Protein AF-A0A3E0CAF6-F1 (afdb_monomer_lite)

Foldseek 3Di:
DDDDDDDDDDDPPPPPDPDPPPDPPPPDVLVVLLVLLVVLVVCCVVVVDLPSLVVLLPDDQPDDALPDLSRLSSLQSNLVSLLVQLPPVDLVSNQVSLVSNLVSLVVSLSSADVVHPLVSNLSSLLSNLSSLVSCLVRPDPPDDNVVSVVVNVVSLVVLCPGPLSVLSSLLSQLLVLQVCLLVVVDDPVCSLVSLVSSLVSLDDDPSDDPVRNVSSVVVNVVSVVSCVVVVRD

Sequence (233 aa):
MITKALARGAALVAIAGCTTGTVPFVTDPSVTQLQRMKQASDNARTTGSRAPLRAMAAEQINCERRSDTLCEELYGYRASACAQLTNTGDAAQDAASRQCAVSDYERAIALLPDPPADRDRTKLLAGLADALKTMRSQPAPGTDAAALTQRFDDTVAKLQAQPDGKTYARYFRADEQAVRAMNGRVPPAEVRPALRNARSQLTPDAGASADLSKRMGTLANSIDNFSAAKGCP

Structure (mmCIF, N/CA/C/O backbone):
data_AF-A0A3E0CAF6-F1
#
_entry.id   AF-A0A3E0CAF6-F1
#
loop_
_atom_site.group_PDB
_atom_site.id
_atom_site.type_symbol
_atom_site.label_atom_id
_atom_site.label_alt_id
_atom_site.label_comp_id
_atom_site.label_asym_id
_atom_site.label_entity_id
_atom_site.label_seq_id
_atom_site.pdbx_PDB_ins_code
_atom_site.Cartn_x
_atom_site.Cartn_y
_atom_site.Cartn_z
_atom_site.occupancy
_atom_site.B_iso_or_equiv
_atom_site.auth_seq_id
_atom_site.auth_comp_id
_atom_site.auth_asym_id
_atom_site.auth_atom_id
_atom_site.pdbx_PDB_model_num
ATOM 1 N N . MET A 1 1 ? 71.004 -20.704 -77.535 1.00 46.78 1 MET A N 1
ATOM 2 C CA . MET A 1 1 ? 71.329 -19.371 -76.982 1.00 46.78 1 MET A CA 1
ATOM 3 C C . MET A 1 1 ? 70.134 -18.465 -77.234 1.00 46.78 1 MET A C 1
ATOM 5 O O . MET A 1 1 ? 69.670 -18.496 -78.362 1.00 46.78 1 MET A O 1
ATOM 9 N N . ILE A 1 2 ? 69.709 -17.683 -76.220 1.00 41.38 2 ILE A N 1
ATOM 10 C CA . ILE A 1 2 ? 68.681 -16.606 -76.280 1.00 41.38 2 ILE A CA 1
ATOM 11 C C . ILE A 1 2 ? 67.235 -17.188 -76.324 1.00 41.38 2 ILE A C 1
ATOM 13 O O . ILE A 1 2 ? 66.974 -18.050 -77.146 1.00 41.38 2 ILE A O 1
ATOM 17 N N . THR A 1 3 ? 66.254 -16.908 -75.447 1.00 40.69 3 THR A N 1
ATOM 18 C CA . THR A 1 3 ? 66.005 -15.826 -74.467 1.00 40.69 3 THR A CA 1
ATOM 19 C C . THR A 1 3 ? 65.039 -16.303 -73.363 1.00 40.69 3 THR A C 1
ATOM 21 O O . THR A 1 3 ? 64.118 -17.072 -73.623 1.00 40.69 3 THR A O 1
ATOM 24 N N . LYS A 1 4 ? 65.207 -15.774 -72.142 1.00 45.31 4 LYS A N 1
ATOM 25 C CA . LYS A 1 4 ? 64.201 -15.753 -71.061 1.00 45.31 4 LYS A CA 1
ATOM 26 C C . LYS A 1 4 ? 63.098 -14.732 -71.382 1.00 45.31 4 LYS A C 1
ATOM 28 O O . LYS A 1 4 ? 63.426 -13.626 -71.800 1.00 45.31 4 LYS A O 1
ATOM 33 N N . ALA A 1 5 ? 61.847 -15.036 -71.037 1.00 47.72 5 ALA A N 1
ATOM 34 C CA . ALA A 1 5 ? 60.810 -14.033 -70.789 1.00 47.72 5 ALA A CA 1
ATOM 35 C C . ALA A 1 5 ? 60.071 -14.378 -69.484 1.00 47.72 5 ALA A C 1
ATOM 37 O O . ALA A 1 5 ? 59.371 -15.382 -69.387 1.00 47.72 5 ALA A O 1
ATOM 38 N N . LEU A 1 6 ? 60.305 -13.554 -68.461 1.00 45.97 6 LEU A N 1
ATOM 39 C CA . LEU A 1 6 ? 59.626 -13.554 -67.167 1.00 45.97 6 LEU A CA 1
ATOM 40 C C . LEU A 1 6 ? 58.333 -12.740 -67.298 1.00 45.97 6 LEU A C 1
ATOM 42 O O . LEU A 1 6 ? 58.401 -11.535 -67.532 1.00 45.97 6 LEU A O 1
ATOM 46 N N . ALA A 1 7 ? 57.174 -13.367 -67.099 1.00 47.06 7 ALA A N 1
ATOM 47 C CA . ALA A 1 7 ? 55.915 -12.656 -66.894 1.00 47.06 7 ALA A CA 1
ATOM 48 C C . ALA A 1 7 ? 55.700 -12.441 -65.387 1.00 47.06 7 ALA A C 1
ATOM 50 O O . ALA A 1 7 ? 55.508 -13.386 -64.624 1.00 47.06 7 ALA A O 1
ATOM 51 N N . ARG A 1 8 ? 55.776 -11.176 -64.960 1.00 42.56 8 ARG A N 1
ATOM 52 C CA . ARG A 1 8 ? 55.422 -10.711 -63.615 1.00 42.56 8 ARG A CA 1
ATOM 53 C C . ARG A 1 8 ? 53.896 -10.613 -63.516 1.00 42.56 8 ARG A C 1
ATOM 55 O O . ARG A 1 8 ? 53.309 -9.709 -64.099 1.00 42.56 8 ARG A O 1
ATOM 62 N N . GLY A 1 9 ? 53.267 -11.525 -62.779 1.00 43.91 9 GLY A N 1
ATOM 63 C CA . GLY A 1 9 ? 51.881 -11.375 -62.335 1.00 43.91 9 GLY A CA 1
ATOM 64 C C . GLY A 1 9 ? 51.824 -10.445 -61.125 1.00 43.91 9 GLY A C 1
ATOM 65 O O . GLY A 1 9 ? 52.404 -10.748 -60.085 1.00 43.91 9 GLY A O 1
ATOM 66 N N . ALA A 1 10 ? 51.169 -9.295 -61.275 1.00 46.72 10 ALA A N 1
ATOM 67 C CA . ALA A 1 10 ? 50.905 -8.361 -60.190 1.00 46.72 10 ALA A CA 1
ATOM 68 C C . ALA A 1 10 ? 49.860 -8.958 -59.233 1.00 46.72 10 ALA A C 1
ATOM 70 O O . ALA A 1 10 ? 48.727 -9.225 -59.629 1.00 46.72 10 ALA A O 1
ATOM 71 N N . ALA A 1 11 ? 50.240 -9.161 -57.972 1.00 46.44 11 ALA A N 1
ATOM 72 C CA . ALA A 1 11 ? 49.307 -9.484 -56.903 1.00 46.44 11 ALA A CA 1
ATOM 73 C C . ALA A 1 11 ? 48.548 -8.208 -56.504 1.00 46.44 11 ALA A C 1
ATOM 75 O O . ALA A 1 11 ? 49.111 -7.306 -55.885 1.00 46.44 11 ALA A O 1
ATOM 76 N N . LEU A 1 12 ? 47.269 -8.128 -56.876 1.00 44.03 12 LEU A N 1
ATOM 77 C CA . LEU A 1 12 ? 46.326 -7.170 -56.307 1.00 44.03 12 LEU A CA 1
ATOM 78 C C . LEU A 1 12 ? 46.046 -7.576 -54.854 1.00 44.03 12 LEU A C 1
ATOM 80 O O . LEU A 1 12 ? 45.271 -8.492 -54.588 1.00 44.03 12 LEU A O 1
ATOM 84 N N . VAL A 1 13 ? 46.685 -6.891 -53.907 1.00 48.72 13 VAL A N 1
ATOM 85 C CA . VAL A 1 13 ? 46.270 -6.899 -52.502 1.00 48.72 13 VAL A CA 1
ATOM 86 C C . VAL A 1 13 ? 45.063 -5.972 -52.393 1.00 48.72 13 VAL A C 1
ATOM 88 O O . VAL A 1 13 ? 45.201 -4.751 -52.359 1.00 48.72 13 VAL A O 1
ATOM 91 N N . ALA A 1 14 ? 43.865 -6.553 -52.386 1.00 48.81 14 ALA A N 1
ATOM 92 C CA . ALA A 1 14 ? 42.653 -5.843 -52.011 1.00 48.81 14 ALA A CA 1
ATOM 93 C C . ALA A 1 14 ? 42.712 -5.560 -50.503 1.00 48.81 14 ALA A C 1
ATOM 95 O O . ALA A 1 14 ? 42.509 -6.450 -49.678 1.00 48.81 14 ALA A O 1
ATOM 96 N N . ILE A 1 15 ? 43.028 -4.317 -50.142 1.00 50.09 15 ILE A N 1
ATOM 97 C CA . ILE A 1 15 ? 42.876 -3.817 -48.777 1.00 50.09 15 ILE A CA 1
ATOM 98 C C . ILE A 1 15 ? 41.368 -3.688 -48.546 1.00 50.09 15 ILE A C 1
ATOM 100 O O . ILE A 1 15 ? 40.737 -2.743 -49.015 1.00 50.09 15 ILE A O 1
ATOM 104 N N . ALA A 1 16 ? 40.780 -4.683 -47.881 1.00 49.94 16 ALA A N 1
ATOM 105 C CA . ALA A 1 16 ? 39.414 -4.603 -47.388 1.00 49.94 16 ALA A CA 1
ATOM 106 C C . ALA A 1 16 ? 39.326 -3.405 -46.434 1.00 49.94 16 ALA A C 1
ATOM 108 O O . ALA A 1 16 ? 39.962 -3.385 -45.380 1.00 49.94 16 ALA A O 1
ATOM 109 N N . GLY A 1 17 ? 38.591 -2.374 -46.847 1.00 45.16 17 GLY A N 1
ATOM 110 C CA . GLY A 1 17 ? 38.352 -1.196 -46.030 1.00 45.16 17 GLY A CA 1
ATOM 111 C C . GLY A 1 17 ? 37.646 -1.595 -44.739 1.00 45.16 17 GLY A C 1
ATOM 112 O O . GLY A 1 17 ? 36.576 -2.201 -44.775 1.00 45.16 17 GLY A O 1
ATOM 113 N N . CYS A 1 18 ? 38.235 -1.235 -43.601 1.00 46.25 18 CYS A N 1
ATOM 114 C CA . CYS A 1 18 ? 37.558 -1.228 -42.312 1.00 46.25 18 CYS A CA 1
ATOM 115 C C . CYS A 1 18 ? 36.442 -0.177 -42.358 1.00 46.25 18 CYS A C 1
ATOM 117 O O . CYS A 1 18 ? 36.623 0.959 -41.926 1.00 46.25 18 CYS A O 1
ATOM 119 N N . THR A 1 19 ? 35.283 -0.532 -42.910 1.00 50.03 19 THR A N 1
ATOM 120 C CA . THR A 1 19 ? 34.061 0.226 -42.667 1.00 50.03 19 THR A CA 1
ATOM 121 C C . THR A 1 19 ? 33.737 0.060 -41.192 1.00 50.03 19 THR A C 1
ATOM 123 O O . THR A 1 19 ? 33.408 -1.039 -40.746 1.00 50.03 19 THR A O 1
ATOM 126 N N . THR A 1 20 ? 33.858 1.144 -40.430 1.00 52.47 20 THR A N 1
ATOM 127 C CA . THR A 1 20 ? 33.293 1.293 -39.088 1.00 52.47 20 THR A CA 1
ATOM 128 C C . THR A 1 20 ? 31.776 1.156 -39.191 1.00 52.47 20 THR A C 1
ATOM 130 O O . THR A 1 20 ? 31.050 2.144 -39.270 1.00 52.47 20 THR A O 1
ATOM 133 N N . GLY A 1 21 ? 31.299 -0.084 -39.281 1.00 46.22 21 GLY A N 1
ATOM 134 C CA . GLY A 1 21 ? 29.892 -0.412 -39.164 1.00 46.22 21 GLY A CA 1
ATOM 135 C C . GLY A 1 21 ? 29.472 -0.094 -37.741 1.00 46.22 21 GLY A C 1
ATOM 136 O O . GLY A 1 21 ? 29.900 -0.759 -36.800 1.00 46.22 21 GLY A O 1
ATOM 137 N N . THR A 1 22 ? 28.671 0.952 -37.578 1.00 49.09 22 THR A N 1
ATOM 138 C CA . THR A 1 22 ? 27.900 1.175 -36.361 1.00 49.09 22 THR A CA 1
ATOM 139 C C . THR A 1 22 ? 27.048 -0.067 -36.134 1.00 49.09 22 THR A C 1
ATOM 141 O O . THR A 1 22 ? 26.087 -0.321 -36.858 1.00 49.09 22 THR A O 1
ATOM 144 N N . VAL A 1 23 ? 27.439 -0.888 -35.159 1.00 53.09 23 VAL A N 1
ATOM 145 C CA . VAL A 1 23 ? 26.628 -2.019 -34.705 1.00 53.09 23 VAL A CA 1
ATOM 146 C C . VAL A 1 23 ? 25.263 -1.439 -34.316 1.00 53.09 23 VAL A C 1
ATOM 148 O O . VAL A 1 23 ? 25.240 -0.482 -33.535 1.00 53.09 23 VAL A O 1
ATOM 151 N N . PRO A 1 24 ? 24.134 -1.921 -34.866 1.00 52.16 24 PRO A N 1
ATOM 152 C CA . PRO A 1 24 ? 22.833 -1.440 -34.435 1.00 52.16 24 PRO A CA 1
ATOM 153 C C . PRO A 1 24 ? 22.721 -1.702 -32.933 1.00 52.16 24 PRO A C 1
ATOM 155 O O . PRO A 1 24 ? 22.881 -2.838 -32.486 1.00 52.16 24 PRO A O 1
ATOM 158 N N . PHE A 1 25 ? 22.500 -0.645 -32.148 1.00 49.56 25 PHE A N 1
ATOM 159 C CA . PHE A 1 25 ? 22.154 -0.776 -30.738 1.00 49.56 25 PHE A CA 1
ATOM 160 C C . PHE A 1 25 ? 20.910 -1.662 -30.663 1.00 49.56 25 PHE A C 1
ATOM 162 O O . PHE A 1 25 ? 19.817 -1.234 -31.032 1.00 49.56 25 PHE A O 1
ATOM 169 N N . VAL A 1 26 ? 21.074 -2.911 -30.230 1.00 49.47 26 VAL A N 1
ATOM 170 C CA . VAL A 1 26 ? 19.947 -3.779 -29.900 1.00 49.47 26 VAL A CA 1
ATOM 171 C C . VAL A 1 26 ? 19.307 -3.168 -28.659 1.00 49.47 26 VAL A C 1
ATOM 173 O O . VAL A 1 26 ? 19.802 -3.334 -27.548 1.00 49.47 26 VAL A O 1
ATOM 176 N N . THR A 1 27 ? 18.255 -2.374 -28.852 1.00 60.50 27 THR A N 1
ATOM 177 C CA . THR A 1 27 ? 17.440 -1.858 -27.752 1.00 60.50 27 THR A CA 1
ATOM 178 C C . THR A 1 27 ? 16.812 -3.039 -27.033 1.00 60.50 27 THR A C 1
ATOM 180 O O . THR A 1 27 ? 16.003 -3.759 -27.621 1.00 60.50 27 THR A O 1
ATOM 183 N N . ASP A 1 28 ? 17.188 -3.239 -25.772 1.00 74.12 28 ASP A N 1
ATOM 184 C CA . ASP A 1 28 ? 16.573 -4.244 -24.915 1.00 74.12 28 ASP A CA 1
ATOM 185 C C . ASP A 1 28 ? 15.053 -3.965 -24.831 1.00 74.12 28 ASP A C 1
ATOM 187 O O . ASP A 1 28 ? 14.646 -2.847 -24.465 1.00 74.12 28 ASP A O 1
ATOM 191 N N . PRO A 1 29 ? 14.189 -4.924 -25.216 1.00 77.50 29 PRO A N 1
ATOM 192 C CA . PRO A 1 29 ? 12.741 -4.734 -25.190 1.00 77.50 29 PRO A CA 1
ATOM 193 C C . PRO A 1 29 ? 12.225 -4.354 -23.795 1.00 77.50 29 PRO A C 1
ATOM 195 O O . PRO A 1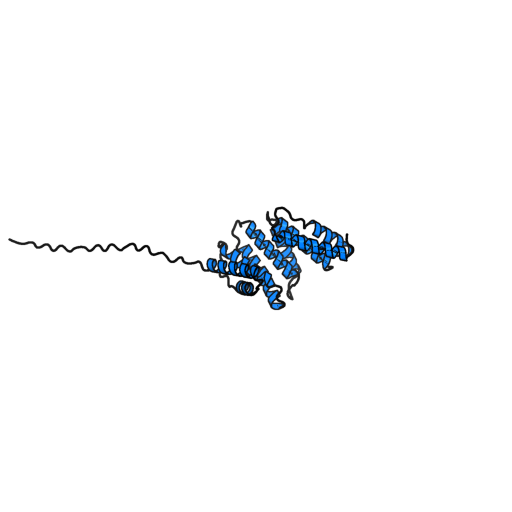 29 ? 11.290 -3.554 -23.704 1.00 77.50 29 PRO A O 1
ATOM 198 N N . SER A 1 30 ? 12.868 -4.835 -22.726 1.00 81.12 30 SER A N 1
ATOM 199 C CA . SER A 1 30 ? 12.508 -4.543 -21.334 1.00 81.12 30 SER A CA 1
ATOM 200 C C . SER A 1 30 ? 12.779 -3.084 -20.966 1.00 81.12 30 SER A C 1
ATOM 202 O O . SER A 1 30 ? 11.959 -2.446 -20.306 1.00 81.12 30 SER A O 1
ATOM 204 N N . VAL A 1 31 ? 13.879 -2.501 -21.457 1.00 81.44 31 VAL A N 1
ATOM 205 C CA . VAL A 1 31 ? 14.196 -1.073 -21.253 1.00 81.44 31 VAL A CA 1
ATOM 206 C C . VAL A 1 31 ? 13.160 -0.193 -21.946 1.00 81.44 31 VAL A C 1
ATOM 208 O O . VAL A 1 31 ? 12.636 0.757 -21.358 1.00 81.44 31 VAL A O 1
ATOM 211 N N . THR A 1 32 ? 12.812 -0.541 -23.186 1.00 87.00 32 THR A N 1
ATOM 212 C CA . THR A 1 32 ? 11.797 0.194 -23.953 1.00 87.00 32 THR A CA 1
ATOM 213 C C . THR A 1 32 ? 10.429 0.099 -23.271 1.00 87.00 32 THR A C 1
ATOM 215 O O . THR A 1 32 ? 9.703 1.090 -23.178 1.00 87.00 32 THR A O 1
ATOM 218 N N . GLN A 1 33 ? 10.075 -1.081 -22.759 1.00 90.94 33 GLN A N 1
ATOM 219 C CA . GLN A 1 33 ? 8.845 -1.304 -22.002 1.00 90.94 33 GLN A CA 1
ATOM 220 C C . GLN A 1 33 ? 8.802 -0.465 -20.723 1.00 90.94 33 GLN A C 1
ATOM 222 O O . GLN A 1 33 ? 7.822 0.244 -20.483 1.00 90.94 33 GLN A O 1
ATOM 227 N N . LEU A 1 34 ? 9.886 -0.463 -19.949 1.00 91.12 34 LEU A N 1
ATOM 228 C CA . LEU A 1 34 ? 9.986 0.308 -18.717 1.00 91.12 34 LEU A CA 1
ATOM 229 C C . LEU A 1 34 ? 9.820 1.809 -18.971 1.00 91.12 34 LEU A C 1
ATOM 231 O O . LEU A 1 34 ? 9.098 2.486 -18.238 1.00 91.12 34 LEU A O 1
ATOM 235 N N . GLN A 1 35 ? 10.433 2.336 -20.033 1.00 91.19 35 GLN A N 1
ATOM 236 C CA . GLN A 1 35 ? 10.284 3.742 -20.405 1.00 91.19 35 GLN A CA 1
ATOM 237 C C . GLN A 1 35 ? 8.830 4.096 -20.755 1.00 91.19 35 GLN A C 1
ATOM 239 O O . GLN A 1 35 ? 8.332 5.130 -20.303 1.00 91.19 35 GLN A O 1
ATOM 244 N N . ARG A 1 36 ? 8.118 3.226 -21.488 1.00 92.44 36 ARG A N 1
ATOM 245 C CA . ARG A 1 36 ? 6.684 3.418 -21.771 1.00 92.44 36 ARG A CA 1
ATOM 246 C C . ARG A 1 36 ? 5.849 3.422 -20.494 1.00 92.44 36 ARG A C 1
ATOM 248 O O . ARG A 1 36 ? 4.988 4.283 -20.339 1.00 92.44 36 ARG A O 1
ATOM 255 N N . MET A 1 37 ? 6.112 2.503 -19.564 1.00 94.75 37 MET A N 1
ATOM 256 C CA . MET A 1 37 ? 5.396 2.435 -18.285 1.00 94.75 37 MET A CA 1
ATOM 257 C C . MET A 1 37 ? 5.662 3.662 -17.404 1.00 94.75 37 MET A C 1
ATOM 259 O O . MET A 1 37 ? 4.728 4.208 -16.815 1.00 94.75 37 MET A O 1
ATOM 263 N N . LYS A 1 38 ? 6.909 4.150 -17.368 1.00 94.50 38 LYS A N 1
ATOM 264 C CA . LYS A 1 38 ? 7.284 5.410 -16.704 1.00 94.50 38 LYS A CA 1
ATOM 265 C C . LYS A 1 38 ? 6.494 6.587 -17.271 1.00 94.50 38 LYS A C 1
ATOM 267 O O . LYS A 1 38 ? 5.797 7.276 -16.529 1.00 94.50 38 LYS A O 1
ATOM 272 N N . GLN A 1 39 ? 6.516 6.745 -18.593 1.00 93.75 39 GLN A N 1
ATOM 273 C CA . GLN A 1 39 ? 5.788 7.810 -19.276 1.00 93.75 39 GLN A CA 1
ATOM 274 C C . GLN A 1 39 ? 4.271 7.713 -19.055 1.00 93.75 39 GLN A C 1
ATOM 276 O O . GLN A 1 39 ? 3.620 8.722 -18.798 1.00 93.75 39 GLN A O 1
ATOM 281 N N . ALA A 1 40 ? 3.694 6.513 -19.119 1.00 93.75 40 ALA A N 1
ATOM 282 C CA . ALA A 1 40 ? 2.272 6.297 -18.876 1.00 93.75 40 ALA A CA 1
ATOM 283 C C . ALA A 1 40 ? 1.872 6.648 -17.431 1.00 93.75 40 ALA A C 1
ATOM 285 O O . ALA A 1 40 ? 0.852 7.309 -17.226 1.00 93.75 40 ALA A O 1
ATOM 286 N N . SER A 1 41 ? 2.697 6.282 -16.444 1.00 94.62 41 SER A N 1
ATOM 287 C CA . SER A 1 41 ? 2.513 6.671 -15.042 1.00 94.62 41 SER A CA 1
ATOM 288 C C . SER A 1 41 ? 2.536 8.192 -14.875 1.00 94.62 41 SER A C 1
ATOM 290 O O . SER A 1 41 ? 1.679 8.754 -14.192 1.00 94.62 41 SER A O 1
ATOM 292 N N . ASP A 1 42 ? 3.497 8.876 -15.493 1.00 94.19 42 ASP A N 1
ATOM 293 C CA . ASP A 1 42 ? 3.614 10.331 -15.379 1.00 94.19 42 ASP A CA 1
ATOM 294 C C . ASP A 1 42 ? 2.473 11.053 -16.104 1.00 94.19 42 ASP A C 1
ATOM 296 O O . ASP A 1 42 ? 1.883 11.979 -15.549 1.00 94.19 42 ASP A O 1
ATOM 300 N N . ASN A 1 43 ? 2.065 10.566 -17.278 1.00 93.19 43 ASN A N 1
ATOM 301 C CA . ASN A 1 43 ? 0.883 11.058 -17.985 1.00 93.19 43 ASN A CA 1
ATOM 302 C C . ASN A 1 43 ? -0.392 10.900 -17.147 1.00 93.19 43 ASN A C 1
ATOM 304 O O . ASN A 1 43 ? -1.227 11.804 -17.115 1.00 93.19 43 ASN A O 1
ATOM 308 N N . ALA A 1 44 ? -0.561 9.774 -16.449 1.00 93.25 44 ALA A N 1
ATOM 309 C CA . ALA A 1 44 ? -1.705 9.568 -15.566 1.00 93.25 44 ALA A CA 1
ATOM 310 C C . ALA A 1 44 ? -1.708 10.566 -14.397 1.00 93.25 44 ALA A C 1
ATOM 312 O O . ALA A 1 44 ? -2.753 11.130 -14.077 1.00 93.25 44 ALA A O 1
ATOM 313 N N . ARG A 1 45 ? -0.540 10.843 -13.799 1.00 90.31 45 ARG A N 1
ATOM 314 C CA . ARG A 1 45 ? -0.403 11.831 -12.715 1.00 90.31 45 ARG A CA 1
ATOM 315 C C . ARG A 1 45 ? -0.710 13.254 -13.169 1.00 90.31 45 ARG A C 1
ATOM 317 O O . ARG A 1 45 ? -1.354 13.990 -12.430 1.00 90.31 45 ARG A O 1
ATOM 324 N N . THR A 1 46 ? -0.244 13.645 -14.351 1.00 93.12 46 THR A N 1
ATOM 325 C CA . THR A 1 46 ? -0.399 15.020 -14.851 1.00 93.12 46 THR A CA 1
ATOM 326 C C . THR A 1 46 ? -1.800 15.293 -15.383 1.00 93.12 46 THR A C 1
ATOM 328 O O . THR A 1 46 ? -2.340 16.371 -15.158 1.00 93.12 46 THR A O 1
ATOM 331 N N . THR A 1 47 ? -2.409 14.322 -16.067 1.00 94.00 47 THR A N 1
ATOM 332 C CA . THR A 1 47 ? -3.720 14.499 -16.715 1.00 94.00 47 THR A CA 1
ATOM 333 C C . THR A 1 47 ? -4.897 14.027 -15.865 1.00 94.00 47 THR A C 1
ATOM 335 O O . THR A 1 47 ? -6.040 14.355 -16.172 1.00 94.00 47 THR A O 1
ATOM 338 N N . GLY A 1 48 ? -4.653 13.198 -14.844 1.00 91.50 48 GLY A N 1
ATOM 339 C CA . GLY A 1 48 ? -5.700 12.476 -14.116 1.00 91.50 48 GLY A CA 1
ATOM 340 C C . GLY A 1 48 ? -6.368 11.356 -14.928 1.00 91.50 48 GLY A C 1
ATOM 341 O O . GLY A 1 48 ? -7.298 10.710 -14.441 1.00 91.50 48 GLY A O 1
ATOM 342 N N . SER A 1 49 ? -5.922 11.101 -16.165 1.00 93.75 49 SER A N 1
ATOM 343 C CA . SER A 1 49 ? -6.490 10.059 -17.018 1.00 93.75 49 SER A CA 1
ATOM 344 C C . SER A 1 49 ? -6.112 8.664 -16.528 1.00 93.75 49 SER A C 1
ATOM 346 O O . SER A 1 49 ? -4.947 8.356 -16.285 1.00 93.75 49 SER A O 1
ATOM 348 N N . ARG A 1 50 ? -7.106 7.771 -16.470 1.00 93.44 50 ARG A N 1
ATOM 349 C CA . ARG A 1 50 ? -6.909 6.348 -16.150 1.00 93.44 50 ARG A CA 1
ATOM 350 C C . ARG A 1 50 ? -6.565 5.492 -17.369 1.00 93.44 50 ARG A C 1
ATOM 352 O O . ARG A 1 50 ? -6.196 4.335 -17.201 1.00 93.44 50 ARG A O 1
ATOM 359 N N . ALA A 1 51 ? -6.692 6.018 -18.589 1.00 95.00 51 ALA A N 1
ATOM 360 C CA . ALA A 1 51 ? -6.418 5.240 -19.800 1.00 95.00 51 ALA A CA 1
ATOM 361 C C . ALA A 1 51 ? -4.963 4.725 -19.871 1.00 95.00 51 ALA A C 1
ATOM 363 O O . ALA A 1 51 ? -4.796 3.529 -20.116 1.00 95.00 51 ALA A O 1
ATOM 364 N N . PRO A 1 52 ? -3.924 5.534 -19.562 1.00 95.69 52 PRO A N 1
ATOM 365 C CA . PRO A 1 52 ? -2.547 5.038 -19.504 1.00 95.69 52 PRO A CA 1
ATOM 366 C C . PRO A 1 52 ? -2.356 3.930 -18.460 1.00 95.69 52 PRO A C 1
ATOM 368 O O . PRO A 1 52 ? -1.658 2.955 -18.718 1.00 95.69 52 PRO A O 1
ATOM 371 N N . LEU A 1 53 ? -3.031 4.032 -17.309 1.00 95.56 53 LEU A N 1
ATOM 372 C CA . LEU A 1 53 ? -2.955 3.024 -16.247 1.00 95.56 53 LEU A CA 1
ATOM 373 C C . LEU A 1 53 ? -3.560 1.688 -16.684 1.00 95.56 53 LEU A C 1
ATOM 375 O O . LEU A 1 53 ? -3.000 0.641 -16.380 1.00 95.56 53 LEU A O 1
ATOM 379 N N . ARG A 1 54 ? -4.678 1.710 -17.423 1.00 95.56 54 ARG A N 1
ATOM 380 C CA . ARG A 1 54 ? -5.286 0.483 -17.967 1.00 95.56 54 ARG A CA 1
ATOM 381 C C . ARG A 1 54 ? -4.356 -0.214 -18.954 1.00 95.56 54 ARG A C 1
ATOM 383 O O . ARG A 1 54 ? -4.235 -1.431 -18.897 1.00 95.56 54 ARG A O 1
ATOM 390 N N . ALA A 1 55 ? -3.683 0.551 -19.815 1.00 94.25 55 ALA A N 1
ATOM 391 C CA . ALA A 1 55 ? -2.691 -0.000 -20.734 1.00 94.25 55 ALA A CA 1
ATOM 392 C C . ALA A 1 55 ? -1.522 -0.642 -19.969 1.00 94.25 55 ALA A C 1
ATOM 394 O O . ALA A 1 55 ? -1.190 -1.792 -20.226 1.00 94.25 55 ALA A O 1
ATOM 395 N N . MET A 1 56 ? -0.974 0.050 -18.962 1.00 95.06 56 MET A N 1
ATOM 396 C CA . MET A 1 56 ? 0.086 -0.501 -18.107 1.00 95.06 56 MET A CA 1
ATOM 397 C C . MET A 1 56 ? -0.346 -1.782 -17.384 1.00 95.06 56 MET A C 1
ATOM 399 O O . MET A 1 56 ? 0.416 -2.740 -17.349 1.00 95.06 56 MET A O 1
ATOM 403 N N . ALA A 1 57 ? -1.553 -1.805 -16.810 1.00 96.06 57 ALA A N 1
ATOM 404 C CA . ALA A 1 57 ? -2.094 -2.958 -16.088 1.00 96.06 57 ALA A CA 1
ATOM 405 C C . ALA A 1 57 ? -2.285 -4.192 -16.988 1.00 96.06 57 ALA A C 1
ATOM 407 O O . ALA A 1 57 ? -2.157 -5.319 -16.517 1.00 96.06 57 ALA A O 1
ATOM 408 N N . ALA A 1 58 ? -2.568 -3.983 -18.277 1.00 94.44 58 ALA A N 1
ATOM 409 C CA . ALA A 1 58 ? -2.725 -5.047 -19.267 1.00 94.44 58 ALA A CA 1
ATOM 410 C C . ALA A 1 58 ? -1.396 -5.514 -19.892 1.00 94.44 58 ALA A C 1
ATOM 412 O O . ALA A 1 58 ? -1.381 -6.502 -20.629 1.00 94.44 58 ALA A O 1
ATOM 413 N N . GLU A 1 59 ? -0.287 -4.817 -19.632 1.00 92.25 59 GLU A N 1
ATOM 414 C CA . GLU A 1 59 ? 1.006 -5.107 -20.246 1.00 92.25 59 GLU A CA 1
ATOM 415 C C . GLU A 1 59 ? 1.541 -6.479 -19.778 1.00 92.25 59 GLU A C 1
ATOM 417 O O . GLU A 1 59 ? 1.609 -6.787 -18.579 1.00 92.25 59 GLU A O 1
ATOM 422 N N . GLN A 1 60 ? 1.956 -7.314 -20.734 1.00 91.44 60 GLN A N 1
ATOM 423 C CA . GLN A 1 60 ? 2.629 -8.581 -20.449 1.00 91.44 60 GLN A CA 1
ATOM 424 C C . GLN A 1 60 ? 4.101 -8.329 -20.116 1.00 91.44 60 GLN A C 1
ATOM 426 O O . GLN A 1 60 ? 4.834 -7.728 -20.901 1.00 91.44 60 GLN A O 1
ATOM 431 N N . ILE A 1 61 ? 4.540 -8.800 -18.950 1.00 90.00 61 ILE A N 1
ATOM 432 C CA . ILE A 1 61 ? 5.926 -8.681 -18.490 1.00 90.00 61 ILE A CA 1
ATOM 433 C C . ILE A 1 61 ? 6.587 -10.044 -18.673 1.00 90.00 61 ILE A C 1
ATOM 435 O O . ILE A 1 61 ? 6.351 -10.965 -17.892 1.00 90.00 61 ILE A O 1
ATOM 439 N N . ASN A 1 62 ? 7.413 -10.169 -19.710 1.00 81.44 62 ASN A N 1
ATOM 440 C CA . ASN A 1 62 ? 8.089 -11.416 -20.082 1.00 81.44 62 ASN A CA 1
ATOM 441 C C . ASN A 1 62 ? 9.466 -11.522 -19.423 1.00 81.44 62 ASN A C 1
ATOM 443 O O . ASN A 1 62 ? 10.468 -11.791 -20.086 1.00 81.44 62 ASN A O 1
ATOM 447 N N . CYS A 1 63 ? 9.516 -11.269 -18.116 1.00 79.06 63 CYS A N 1
ATOM 448 C CA . CYS A 1 63 ? 10.768 -11.230 -17.382 1.00 79.06 63 CYS A CA 1
ATOM 449 C C . CYS A 1 63 ? 10.701 -12.134 -16.144 1.00 79.06 63 CYS A C 1
ATOM 451 O O . CYS A 1 63 ? 9.816 -12.009 -15.291 1.00 79.06 63 CYS A O 1
ATOM 453 N N . GLU A 1 64 ? 11.634 -13.085 -16.071 1.00 69.56 64 GLU A N 1
ATOM 454 C CA . GLU A 1 64 ? 11.622 -14.168 -15.077 1.00 69.56 64 GLU A CA 1
ATOM 455 C C . GLU A 1 64 ? 12.903 -14.250 -14.237 1.00 69.56 64 GLU A C 1
ATOM 457 O O . GLU A 1 64 ? 12.934 -14.968 -13.236 1.00 69.56 64 GLU A O 1
ATOM 462 N N . ARG A 1 65 ? 13.971 -13.531 -14.611 1.00 68.31 65 ARG A N 1
ATOM 463 C CA . ARG A 1 65 ? 15.266 -13.642 -13.928 1.00 68.31 65 ARG A CA 1
ATOM 464 C C . ARG A 1 65 ? 15.352 -12.678 -12.749 1.00 68.31 65 ARG A C 1
ATOM 466 O O . ARG A 1 65 ? 15.220 -11.475 -12.905 1.00 68.31 65 ARG A O 1
ATOM 473 N N . ARG A 1 66 ? 15.687 -13.228 -11.582 1.00 59.38 66 ARG A N 1
ATOM 474 C CA . ARG A 1 66 ? 15.856 -12.518 -10.30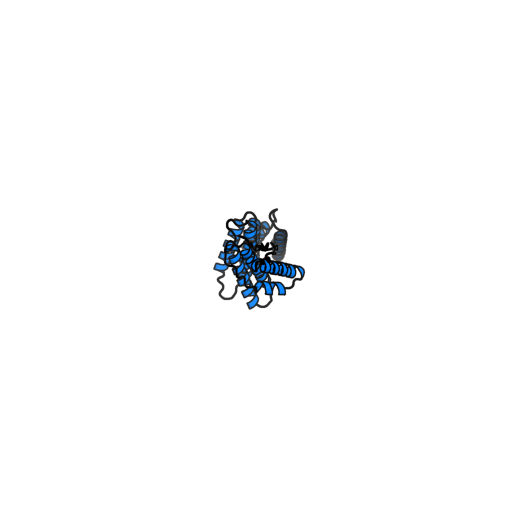1 1.00 59.38 66 ARG A CA 1
ATOM 475 C C . ARG A 1 66 ? 16.994 -11.482 -10.272 1.00 59.38 66 ARG A C 1
ATOM 477 O O . ARG A 1 66 ? 17.094 -10.725 -9.322 1.00 59.38 66 ARG A O 1
ATOM 484 N N . SER A 1 67 ? 17.882 -11.480 -11.264 1.00 56.62 67 SER A N 1
ATOM 485 C CA . SER A 1 67 ? 19.040 -10.575 -11.332 1.00 56.62 67 SER A CA 1
ATOM 486 C C . SER A 1 67 ? 18.849 -9.401 -12.293 1.00 56.62 67 SER A C 1
ATOM 488 O O . SER A 1 67 ? 19.805 -8.675 -12.548 1.00 56.62 67 SER A O 1
ATOM 490 N N . ASP A 1 68 ? 17.672 -9.262 -12.898 1.00 71.31 68 ASP A N 1
ATOM 491 C CA . ASP A 1 68 ? 17.389 -8.177 -13.828 1.00 71.31 68 ASP A CA 1
ATOM 492 C C . ASP A 1 68 ? 16.588 -7.099 -13.099 1.00 71.31 68 ASP A C 1
ATOM 494 O O . ASP A 1 68 ? 15.390 -7.263 -12.878 1.00 71.31 68 ASP A O 1
ATOM 498 N N . THR A 1 69 ? 17.276 -6.006 -12.746 1.00 74.94 69 THR A N 1
ATOM 499 C CA . THR A 1 69 ? 16.711 -4.846 -12.037 1.00 74.94 69 THR A CA 1
ATOM 500 C C . THR A 1 69 ? 15.593 -4.137 -12.822 1.00 74.94 69 THR A C 1
ATOM 502 O O . THR A 1 69 ? 14.910 -3.234 -12.345 1.00 74.94 69 THR A O 1
ATOM 505 N N . LEU A 1 70 ? 15.409 -4.481 -14.098 1.00 87.19 70 LEU A N 1
ATOM 506 C CA . LEU A 1 70 ? 14.279 -3.981 -14.872 1.00 87.19 70 LEU A CA 1
ATOM 507 C C . LEU A 1 70 ? 12.996 -4.736 -14.515 1.00 87.19 70 LEU A C 1
ATOM 509 O O . LEU A 1 70 ? 11.907 -4.177 -14.636 1.00 87.19 70 LEU A O 1
ATOM 513 N N . CYS A 1 71 ? 13.094 -5.988 -14.062 1.00 89.25 71 CYS A N 1
ATOM 514 C CA . CYS A 1 71 ? 11.937 -6.838 -13.809 1.00 89.25 71 CYS A CA 1
ATOM 515 C C . CYS A 1 71 ? 11.107 -6.334 -12.632 1.00 89.25 71 CYS A C 1
ATOM 517 O O . CYS A 1 71 ? 9.892 -6.172 -12.758 1.00 89.25 71 CYS A O 1
ATOM 519 N N . GLU A 1 72 ? 11.731 -6.090 -11.481 1.00 91.06 72 GLU A N 1
ATOM 520 C CA . GLU A 1 72 ? 11.042 -5.558 -10.308 1.00 91.06 72 GLU A CA 1
ATOM 521 C C . GLU A 1 72 ? 10.475 -4.170 -10.575 1.00 91.06 72 GLU A C 1
ATOM 523 O O . GLU A 1 72 ? 9.381 -3.873 -10.096 1.00 91.06 72 GLU A O 1
ATOM 528 N N . GLU A 1 73 ? 11.158 -3.336 -11.369 1.00 92.25 73 GLU A N 1
ATOM 529 C CA . GLU A 1 73 ? 10.619 -2.036 -11.756 1.00 92.25 73 GLU A CA 1
ATOM 530 C C . GLU A 1 73 ? 9.354 -2.201 -12.605 1.00 92.25 73 GLU A C 1
ATOM 532 O O . GLU A 1 73 ? 8.333 -1.583 -12.297 1.00 92.25 73 GLU A O 1
ATOM 537 N N . LEU A 1 74 ? 9.381 -3.060 -13.630 1.00 94.19 74 LEU A N 1
ATOM 538 C CA . LEU A 1 74 ? 8.223 -3.343 -14.485 1.00 94.19 74 LEU A CA 1
ATOM 539 C C . LEU A 1 74 ? 7.028 -3.841 -13.661 1.00 94.19 74 LEU A C 1
ATOM 541 O O . LEU A 1 74 ? 5.936 -3.269 -13.747 1.00 94.19 74 LEU A O 1
ATOM 545 N N . TYR A 1 75 ? 7.235 -4.851 -12.809 1.00 95.56 75 TYR A N 1
ATOM 546 C CA . TYR A 1 75 ? 6.182 -5.351 -11.922 1.00 95.56 75 TYR A CA 1
ATOM 547 C C . TYR A 1 75 ? 5.730 -4.277 -10.923 1.00 95.56 75 TYR A C 1
ATOM 549 O O . TYR A 1 75 ? 4.534 -4.127 -10.694 1.00 95.56 75 TYR A O 1
ATOM 557 N N . GLY A 1 76 ? 6.637 -3.459 -10.388 1.00 95.50 76 GLY A N 1
ATOM 558 C CA . GLY A 1 76 ? 6.303 -2.351 -9.493 1.00 95.50 76 GLY A CA 1
ATOM 559 C C . GLY A 1 76 ? 5.439 -1.270 -10.157 1.00 95.50 76 GLY A C 1
ATOM 560 O O . GLY A 1 76 ? 4.495 -0.765 -9.541 1.00 95.50 76 GLY A O 1
ATOM 561 N N . TYR A 1 77 ? 5.712 -0.930 -11.422 1.00 96.19 77 TYR A N 1
ATOM 562 C CA . TYR A 1 77 ? 4.884 -0.004 -12.200 1.00 96.19 77 TYR A CA 1
ATOM 563 C C . TYR A 1 77 ? 3.509 -0.598 -12.514 1.00 96.19 77 TYR A C 1
ATOM 565 O O . TYR A 1 77 ? 2.507 0.110 -12.376 1.00 96.19 77 TYR A O 1
ATOM 573 N N . ARG A 1 78 ? 3.435 -1.883 -12.885 1.00 97.44 78 ARG A N 1
ATOM 574 C CA . ARG A 1 78 ? 2.154 -2.558 -13.143 1.00 97.44 78 ARG A CA 1
ATOM 575 C C . ARG A 1 78 ? 1.314 -2.667 -11.873 1.00 97.44 78 ARG A C 1
ATOM 577 O O . ARG A 1 78 ? 0.148 -2.275 -11.887 1.00 97.44 78 ARG A O 1
ATOM 584 N N . ALA A 1 79 ? 1.936 -3.041 -10.754 1.00 97.94 79 ALA A N 1
ATOM 585 C CA . ALA A 1 79 ? 1.305 -3.075 -9.439 1.00 97.94 79 ALA A CA 1
ATOM 586 C C . ALA A 1 79 ? 0.700 -1.717 -9.062 1.00 97.94 79 ALA A C 1
ATOM 588 O O . ALA A 1 79 ? -0.458 -1.633 -8.652 1.00 97.94 79 ALA A O 1
ATOM 589 N N . SER A 1 80 ? 1.462 -0.633 -9.254 1.00 97.06 80 SER A N 1
ATOM 590 C CA . SER A 1 80 ? 1.001 0.728 -8.967 1.00 97.06 80 SER A CA 1
ATOM 591 C C . SER A 1 80 ? -0.140 1.175 -9.885 1.00 97.06 80 SER A C 1
ATOM 593 O O . SER A 1 80 ? -1.052 1.871 -9.430 1.00 97.06 80 SER A O 1
ATOM 595 N N . ALA A 1 81 ? -0.123 0.773 -11.159 1.00 97.56 81 ALA A N 1
ATOM 596 C CA . ALA A 1 81 ? -1.225 1.031 -12.080 1.00 97.56 81 ALA A CA 1
ATOM 597 C C . ALA A 1 81 ? -2.495 0.285 -11.648 1.00 97.56 81 ALA A C 1
ATOM 599 O O . ALA A 1 81 ? -3.554 0.901 -11.533 1.00 97.56 81 ALA A O 1
ATOM 600 N N . CYS A 1 82 ? -2.374 -1.002 -11.313 1.00 98.06 82 CYS A N 1
ATOM 601 C CA . CYS A 1 82 ? -3.472 -1.803 -10.782 1.00 98.06 82 CYS A CA 1
ATOM 602 C C . CYS A 1 82 ? -4.038 -1.215 -9.480 1.00 98.06 82 CYS A C 1
ATOM 604 O O . CYS A 1 82 ? -5.251 -1.073 -9.353 1.00 98.06 82 CYS A O 1
ATOM 606 N N . ALA A 1 83 ? -3.191 -0.761 -8.551 1.00 97.31 83 ALA A N 1
ATOM 607 C CA . ALA A 1 83 ? -3.635 -0.145 -7.298 1.00 97.31 83 ALA A CA 1
ATOM 608 C C . ALA A 1 83 ? -4.501 1.113 -7.521 1.00 97.31 83 ALA A C 1
ATOM 610 O O . ALA A 1 83 ? -5.468 1.347 -6.793 1.00 97.31 83 ALA A O 1
ATOM 611 N N . GLN A 1 84 ? -4.201 1.902 -8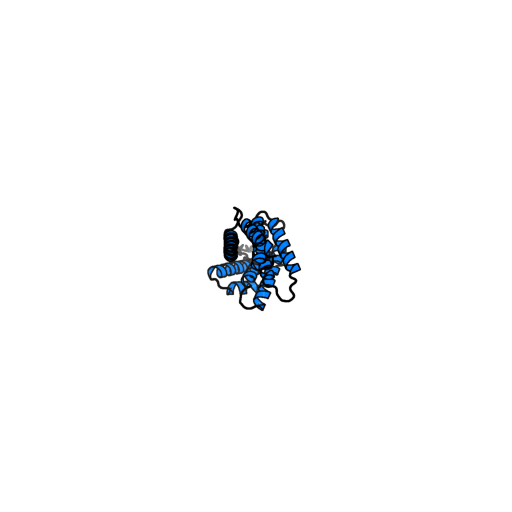.555 1.00 95.94 84 GLN A N 1
ATOM 612 C CA . GLN A 1 84 ? -4.957 3.109 -8.912 1.00 95.94 84 GLN A CA 1
ATOM 613 C C . GLN A 1 84 ? -6.285 2.821 -9.638 1.00 95.94 84 GLN A C 1
ATOM 615 O O . GLN A 1 84 ? -7.138 3.707 -9.742 1.00 95.94 84 GLN A O 1
ATOM 620 N N . LEU A 1 85 ? -6.486 1.591 -10.117 1.00 96.56 85 LEU A N 1
ATOM 621 C CA . LEU A 1 85 ? -7.695 1.130 -10.807 1.00 96.56 85 LEU A CA 1
ATOM 622 C C . LEU A 1 85 ? -8.667 0.383 -9.874 1.00 96.56 85 LEU A C 1
ATOM 624 O O . LEU A 1 85 ? -9.538 -0.333 -10.343 1.00 96.56 85 LEU A O 1
ATOM 628 N N . THR A 1 86 ? -8.542 0.545 -8.554 1.00 95.00 86 THR A N 1
ATOM 629 C CA . THR A 1 86 ? -9.339 -0.190 -7.547 1.00 95.00 86 THR A CA 1
ATOM 630 C C . THR A 1 86 ? -10.663 0.478 -7.157 1.00 95.00 86 THR A C 1
ATOM 632 O O . THR A 1 86 ? -11.353 -0.020 -6.270 1.00 95.00 86 THR A O 1
ATOM 635 N N . ASN A 1 87 ? -10.998 1.611 -7.783 1.00 91.56 87 ASN A N 1
ATOM 636 C CA . ASN A 1 87 ? -12.230 2.366 -7.542 1.00 91.56 87 ASN A CA 1
ATOM 637 C C . ASN A 1 87 ? -12.741 2.993 -8.852 1.00 91.56 87 ASN A C 1
ATOM 639 O O . ASN A 1 87 ? -12.680 4.213 -9.073 1.00 91.56 87 ASN A O 1
ATOM 643 N N . THR A 1 88 ? -13.134 2.130 -9.781 1.00 91.44 88 THR A N 1
ATOM 644 C CA . THR A 1 88 ? -13.679 2.465 -11.103 1.00 91.44 88 THR A CA 1
ATOM 645 C C . THR A 1 88 ? -15.199 2.526 -11.115 1.00 91.44 88 THR A C 1
ATOM 647 O O . THR A 1 88 ? -15.756 3.111 -12.042 1.00 91.44 88 THR A O 1
ATOM 650 N N . GLY A 1 89 ? -15.850 1.991 -10.079 1.00 91.94 89 GLY A N 1
ATOM 651 C CA . GLY A 1 89 ? -17.304 1.857 -10.004 1.00 91.94 89 GLY A CA 1
ATOM 652 C C . GLY A 1 89 ? -17.812 0.524 -10.559 1.00 91.94 89 GLY A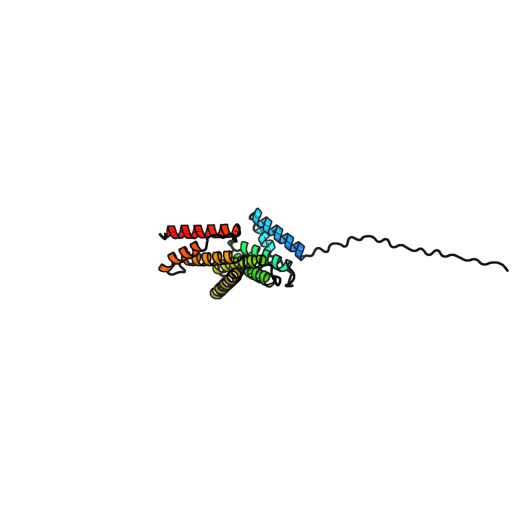 C 1
ATOM 653 O O . GLY A 1 89 ? -18.984 0.206 -1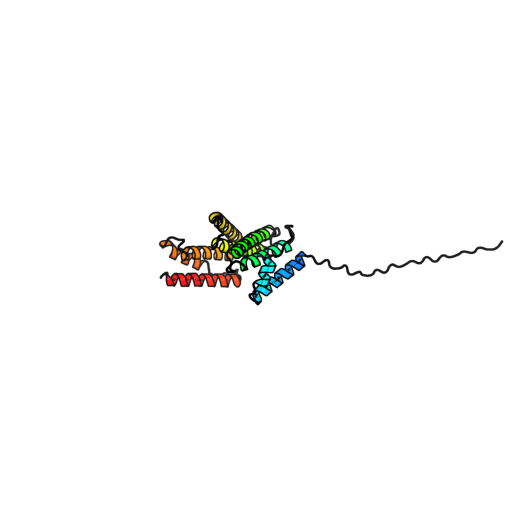0.381 1.00 91.94 89 GLY A O 1
ATOM 654 N N . ASP A 1 90 ? -16.938 -0.275 -11.175 1.00 94.75 90 ASP A N 1
ATOM 655 C CA . ASP A 1 90 ? -17.210 -1.657 -11.557 1.00 94.75 90 ASP A CA 1
ATOM 656 C C . ASP A 1 90 ? -16.578 -2.594 -10.521 1.00 94.75 90 ASP A C 1
ATOM 658 O O . ASP A 1 90 ? -15.357 -2.717 -10.420 1.00 94.75 90 ASP A O 1
ATOM 662 N N . ALA A 1 91 ? -17.420 -3.269 -9.737 1.00 93.75 91 ALA A N 1
ATOM 663 C CA . ALA A 1 91 ? -16.966 -4.097 -8.624 1.00 93.75 91 ALA A CA 1
ATOM 664 C C . ALA A 1 91 ? -16.065 -5.269 -9.056 1.00 93.75 91 ALA A C 1
ATOM 666 O O . ALA A 1 91 ? -15.157 -5.645 -8.310 1.00 93.75 91 ALA A O 1
ATOM 667 N N . ALA A 1 92 ? -16.302 -5.846 -10.239 1.00 94.00 92 ALA A N 1
ATOM 668 C CA . ALA A 1 92 ? -15.515 -6.965 -10.746 1.00 94.00 92 ALA A CA 1
ATOM 669 C C . ALA A 1 92 ? -14.136 -6.486 -11.219 1.00 94.00 92 ALA A C 1
ATOM 671 O O . ALA A 1 92 ? -13.120 -7.085 -10.856 1.00 94.00 92 ALA A O 1
ATOM 672 N N . GLN A 1 93 ? -14.087 -5.370 -11.954 1.00 94.62 93 GLN A N 1
ATOM 673 C CA . GLN A 1 93 ? -12.826 -4.736 -12.353 1.00 94.62 93 GLN A CA 1
ATOM 674 C C . GLN A 1 93 ? -12.026 -4.267 -11.138 1.00 94.62 93 GLN A C 1
ATOM 676 O O . GLN A 1 93 ? -10.813 -4.464 -11.084 1.00 94.62 93 GLN A O 1
ATOM 681 N N . ASP A 1 94 ? -12.693 -3.698 -10.137 1.00 95.81 94 ASP A N 1
ATOM 682 C CA . ASP A 1 94 ? -12.044 -3.222 -8.920 1.00 95.81 94 ASP A CA 1
ATOM 683 C C . ASP A 1 94 ? -11.453 -4.392 -8.115 1.00 95.81 94 ASP A C 1
ATOM 685 O O . ASP A 1 94 ? -10.322 -4.304 -7.631 1.00 95.81 94 ASP A O 1
ATOM 689 N N . ALA A 1 95 ? -12.165 -5.523 -8.018 1.00 95.44 95 ALA A N 1
ATOM 690 C CA . ALA A 1 95 ? -11.651 -6.739 -7.387 1.00 95.44 95 ALA A CA 1
ATOM 691 C C . ALA A 1 95 ? -10.433 -7.313 -8.131 1.00 95.44 95 ALA A C 1
ATOM 693 O O . ALA A 1 95 ? -9.421 -7.619 -7.493 1.00 95.44 95 ALA A O 1
ATOM 694 N N . ALA A 1 96 ? -10.498 -7.399 -9.463 1.00 95.88 96 ALA A N 1
ATOM 695 C CA . ALA A 1 96 ? -9.383 -7.855 -10.291 1.00 95.88 96 ALA A CA 1
ATOM 696 C C . ALA A 1 96 ? -8.159 -6.932 -10.156 1.00 95.88 96 ALA A C 1
ATOM 698 O O . ALA A 1 96 ? -7.038 -7.405 -9.975 1.00 95.88 96 ALA A O 1
ATOM 699 N N . SER A 1 97 ? -8.369 -5.613 -10.143 1.00 97.44 97 SER A N 1
ATOM 700 C CA . SER A 1 97 ? -7.311 -4.617 -9.944 1.00 97.44 97 SER A CA 1
ATOM 701 C C . SER A 1 97 ? -6.642 -4.740 -8.572 1.00 97.44 97 SER A C 1
ATOM 703 O O . SER A 1 97 ? -5.417 -4.660 -8.474 1.00 97.44 97 SER A O 1
ATOM 705 N N . ARG A 1 98 ? -7.411 -5.002 -7.502 1.00 97.56 98 ARG A N 1
ATOM 706 C CA . ARG A 1 98 ? -6.845 -5.256 -6.162 1.00 97.56 98 ARG A CA 1
ATOM 707 C C . ARG A 1 98 ? -5.967 -6.508 -6.158 1.00 97.56 98 ARG A C 1
ATOM 709 O O . ARG A 1 98 ? -4.872 -6.477 -5.600 1.00 97.56 98 ARG A O 1
ATOM 716 N N . GLN A 1 99 ? -6.429 -7.592 -6.786 1.00 96.69 99 GLN A N 1
ATOM 717 C CA . GLN A 1 99 ? -5.667 -8.841 -6.906 1.00 96.69 99 GLN A CA 1
ATOM 718 C C . GLN A 1 99 ? -4.384 -8.653 -7.720 1.00 96.69 99 GLN A C 1
ATOM 720 O O . GLN A 1 99 ? -3.318 -9.067 -7.263 1.00 96.69 99 GLN A O 1
ATOM 725 N N . CYS A 1 100 ? -4.471 -7.962 -8.861 1.00 97.44 100 CYS A N 1
ATOM 726 C CA . CYS A 1 100 ? -3.317 -7.602 -9.682 1.00 97.44 100 CYS A CA 1
ATOM 727 C C . CYS A 1 100 ? -2.266 -6.834 -8.867 1.00 97.44 100 CYS A C 1
ATOM 729 O O . CYS A 1 100 ? -1.105 -7.231 -8.835 1.00 97.44 100 CYS A O 1
ATOM 731 N N . ALA A 1 101 ? -2.675 -5.780 -8.150 1.00 98.38 101 ALA A N 1
ATOM 732 C CA . ALA A 1 101 ? -1.753 -4.947 -7.380 1.00 98.38 101 ALA A CA 1
ATOM 733 C C . ALA A 1 101 ? -0.974 -5.754 -6.331 1.00 98.38 101 ALA A C 1
ATOM 735 O O . ALA A 1 101 ? 0.246 -5.638 -6.243 1.00 98.38 101 ALA A O 1
ATOM 736 N N . VAL A 1 102 ? -1.671 -6.591 -5.556 1.00 98.06 102 VAL A N 1
ATOM 737 C CA . VAL A 1 102 ? -1.038 -7.439 -4.536 1.00 98.06 102 VAL A CA 1
ATOM 738 C C . VAL A 1 102 ? -0.065 -8.430 -5.178 1.00 98.06 102 VAL A C 1
ATOM 740 O O . VAL A 1 102 ? 1.092 -8.486 -4.767 1.00 98.06 102 VAL A O 1
ATOM 743 N N . SER A 1 103 ? -0.510 -9.160 -6.205 1.00 97.06 103 SER A N 1
ATOM 744 C CA . SER A 1 103 ? 0.313 -10.163 -6.891 1.00 97.06 103 SER A CA 1
ATOM 745 C C . SER A 1 103 ? 1.579 -9.551 -7.497 1.00 97.06 103 SER A C 1
ATOM 747 O O . SER A 1 103 ? 2.668 -10.110 -7.368 1.00 97.06 103 SER A O 1
ATOM 749 N N . ASP A 1 104 ? 1.461 -8.392 -8.143 1.00 97.62 104 ASP A N 1
ATOM 750 C CA . ASP A 1 104 ? 2.592 -7.752 -8.809 1.00 97.62 104 ASP A CA 1
ATOM 751 C C . ASP A 1 104 ? 3.576 -7.121 -7.825 1.00 97.62 104 ASP A C 1
ATOM 753 O O . ASP A 1 104 ? 4.784 -7.203 -8.047 1.00 97.62 104 ASP A O 1
ATOM 757 N N . TYR A 1 105 ? 3.107 -6.549 -6.710 1.00 98.06 105 TYR A N 1
ATOM 758 C CA . TYR A 1 105 ? 4.020 -6.092 -5.661 1.00 98.06 105 TYR A CA 1
ATOM 759 C C . TYR A 1 105 ? 4.787 -7.262 -5.039 1.00 98.06 105 TYR A C 1
ATOM 761 O O . TYR A 1 105 ? 5.997 -7.157 -4.845 1.00 98.06 105 TYR A O 1
ATOM 769 N N . GLU A 1 106 ? 4.124 -8.388 -4.760 1.00 96.38 106 GLU A N 1
ATOM 770 C CA . GLU A 1 106 ? 4.792 -9.592 -4.249 1.00 96.38 106 GLU A CA 1
ATOM 771 C C . GLU A 1 106 ? 5.832 -10.121 -5.239 1.00 96.38 106 GLU A C 1
ATOM 773 O O . GLU A 1 106 ? 6.955 -10.451 -4.844 1.00 96.38 106 GLU A O 1
ATOM 778 N N . ARG A 1 107 ? 5.496 -10.132 -6.534 1.00 94.38 107 ARG A N 1
ATOM 779 C CA . ARG A 1 107 ? 6.423 -10.525 -7.596 1.00 94.38 107 ARG A CA 1
ATOM 780 C C . ARG A 1 107 ? 7.620 -9.580 -7.683 1.00 94.38 107 ARG A C 1
ATOM 782 O O . ARG A 1 107 ? 8.747 -10.065 -7.722 1.00 94.38 107 ARG A O 1
ATOM 789 N N . ALA A 1 108 ? 7.399 -8.266 -7.652 1.00 93.69 108 ALA A N 1
ATOM 790 C CA . ALA A 1 108 ? 8.470 -7.271 -7.651 1.00 93.69 108 ALA A CA 1
ATOM 791 C C . ALA A 1 108 ? 9.405 -7.442 -6.441 1.00 93.69 108 ALA A C 1
ATOM 793 O O . ALA A 1 108 ? 10.620 -7.467 -6.598 1.00 93.69 108 ALA A O 1
ATOM 794 N N . ILE A 1 109 ? 8.854 -7.647 -5.239 1.00 93.38 109 ILE A N 1
ATOM 795 C CA . ILE A 1 109 ? 9.650 -7.869 -4.020 1.00 93.38 109 ILE A CA 1
ATOM 796 C C . ILE A 1 109 ? 10.507 -9.137 -4.136 1.00 93.38 109 ILE A C 1
ATOM 798 O O . ILE A 1 109 ? 11.658 -9.136 -3.702 1.00 93.38 109 ILE A O 1
ATOM 802 N N . ALA A 1 110 ? 9.970 -10.213 -4.718 1.00 91.62 110 ALA A N 1
ATOM 803 C CA . ALA A 1 110 ? 10.706 -11.463 -4.919 1.00 91.62 110 ALA A CA 1
ATOM 804 C C . ALA A 1 110 ? 11.855 -11.339 -5.940 1.00 91.62 110 ALA A C 1
ATOM 806 O O . ALA A 1 110 ? 12.808 -12.122 -5.887 1.00 91.62 110 ALA A O 1
ATOM 807 N N . LEU A 1 111 ? 11.753 -10.372 -6.856 1.00 90.31 111 LEU A N 1
ATOM 808 C CA . LEU A 1 111 ? 12.730 -10.086 -7.908 1.00 90.31 111 LEU A CA 1
ATOM 809 C C . LEU A 1 111 ? 13.806 -9.079 -7.491 1.00 90.31 111 LEU A C 1
ATOM 811 O O . LEU A 1 111 ? 14.767 -8.914 -8.232 1.00 90.31 111 LEU A O 1
ATOM 815 N N . LEU A 1 112 ? 13.681 -8.443 -6.321 1.00 88.06 112 LEU A N 1
ATOM 816 C CA . LEU A 1 112 ? 14.716 -7.543 -5.819 1.00 88.06 112 LEU A CA 1
ATOM 817 C C . LEU A 1 112 ? 16.084 -8.253 -5.758 1.00 88.06 112 LEU A C 1
ATOM 819 O O . LEU A 1 112 ? 16.147 -9.406 -5.301 1.00 88.06 112 LEU A O 1
ATOM 823 N N . PRO A 1 113 ? 17.175 -7.564 -6.146 1.00 77.75 113 PRO A N 1
ATOM 824 C CA . PRO A 1 113 ? 18.524 -8.109 -6.054 1.00 77.75 113 PRO A CA 1
ATOM 825 C C . PRO A 1 113 ? 18.920 -8.378 -4.594 1.00 77.75 113 PRO A C 1
ATOM 827 O O . PRO A 1 113 ? 18.295 -7.870 -3.658 1.00 77.75 113 PRO A O 1
ATOM 830 N N . ASP A 1 114 ? 19.960 -9.193 -4.400 1.00 73.06 114 ASP A N 1
ATOM 831 C CA . ASP A 1 114 ? 20.526 -9.507 -3.085 1.00 73.06 114 ASP A CA 1
ATOM 832 C C . ASP A 1 114 ? 21.984 -9.000 -2.984 1.00 73.06 114 ASP A C 1
ATOM 834 O O . ASP A 1 114 ? 22.833 -9.493 -3.732 1.00 73.06 114 ASP A O 1
ATOM 838 N N . PRO A 1 115 ? 22.299 -8.027 -2.102 1.00 71.25 115 PRO A N 1
ATOM 839 C CA . PRO A 1 115 ? 21.364 -7.285 -1.258 1.00 71.25 115 PRO A CA 1
ATOM 840 C C . PRO A 1 115 ? 20.554 -6.259 -2.074 1.00 71.25 115 PRO A C 1
ATOM 842 O O . PRO A 1 115 ? 21.059 -5.698 -3.049 1.00 71.25 115 PRO A O 1
ATOM 845 N N . PRO A 1 116 ? 19.303 -5.971 -1.682 1.00 67.56 116 PRO A N 1
ATOM 846 C CA . PRO A 1 116 ? 18.516 -4.918 -2.313 1.00 67.56 116 PRO A CA 1
ATOM 847 C C . PRO A 1 116 ? 19.108 -3.544 -1.980 1.00 67.56 116 PRO A C 1
ATOM 849 O O . PRO A 1 116 ? 19.709 -3.356 -0.921 1.00 67.56 116 PRO A O 1
ATOM 852 N N . ALA A 1 117 ? 18.826 -2.539 -2.808 1.00 72.31 117 ALA A N 1
ATOM 853 C CA . ALA A 1 117 ? 18.817 -1.178 -2.290 1.00 72.31 117 ALA A CA 1
ATOM 854 C C . ALA A 1 117 ? 17.641 -1.056 -1.302 1.00 72.31 117 ALA A C 1
ATOM 856 O O . ALA A 1 117 ? 16.484 -1.253 -1.685 1.00 72.31 117 ALA A O 1
ATOM 857 N N . ASP A 1 118 ? 17.923 -0.733 -0.034 1.00 75.69 118 ASP A N 1
ATOM 858 C CA . ASP A 1 118 ? 16.916 -0.651 1.042 1.00 75.69 118 ASP A CA 1
ATOM 859 C C . ASP A 1 118 ? 15.695 0.199 0.642 1.00 75.69 118 ASP A C 1
ATOM 861 O O . ASP A 1 118 ? 14.545 -0.160 0.906 1.00 75.69 118 ASP A O 1
ATOM 865 N N . ARG A 1 119 ? 15.935 1.286 -0.100 1.00 79.31 119 ARG A N 1
ATOM 866 C CA . ARG A 1 119 ? 14.898 2.210 -0.573 1.00 79.31 119 ARG A CA 1
ATOM 867 C C . ARG A 1 119 ? 13.873 1.553 -1.505 1.00 79.31 119 ARG A C 1
ATOM 869 O O . ARG A 1 119 ? 12.676 1.836 -1.395 1.00 79.31 119 ARG A O 1
ATOM 876 N N . ASP A 1 120 ? 14.310 0.691 -2.421 1.00 89.12 120 ASP A N 1
ATOM 877 C CA . ASP A 1 120 ? 13.409 0.043 -3.384 1.00 89.12 120 ASP A CA 1
ATOM 878 C C . ASP A 1 120 ? 12.545 -1.007 -2.691 1.00 89.12 120 ASP A C 1
ATOM 880 O O . ASP A 1 120 ? 11.332 -1.081 -2.919 1.00 89.12 120 ASP A O 1
ATOM 884 N N . ARG A 1 121 ? 13.139 -1.738 -1.739 1.00 92.69 121 ARG A N 1
ATOM 885 C CA . ARG A 1 121 ? 12.407 -2.663 -0.873 1.00 92.69 121 ARG A CA 1
ATOM 886 C C . ARG A 1 121 ? 11.342 -1.941 -0.052 1.00 92.69 121 ARG A C 1
ATOM 888 O O . ARG A 1 121 ? 10.193 -2.385 -0.047 1.00 92.69 121 ARG A O 1
ATOM 895 N N . THR A 1 122 ? 11.677 -0.824 0.593 1.00 94.06 122 THR A N 1
ATOM 896 C CA . THR A 1 122 ? 10.708 -0.032 1.366 1.00 94.06 122 THR A CA 1
ATOM 897 C C . THR A 1 122 ? 9.563 0.476 0.497 1.00 94.06 122 THR A C 1
ATOM 899 O O . THR A 1 122 ? 8.399 0.334 0.877 1.00 94.06 122 THR A O 1
ATOM 902 N N . LYS A 1 123 ? 9.854 1.008 -0.697 1.00 94.25 123 LYS A N 1
ATOM 903 C CA . LYS A 1 123 ? 8.823 1.491 -1.629 1.00 94.25 123 LYS A CA 1
ATOM 904 C C . LYS A 1 123 ? 7.855 0.380 -2.043 1.00 94.25 123 LYS A C 1
ATOM 906 O O . LYS A 1 123 ? 6.642 0.594 -2.021 1.00 94.25 123 LYS A O 1
ATOM 911 N N . LEU A 1 124 ? 8.369 -0.793 -2.415 1.00 96.00 124 LEU A N 1
ATOM 912 C CA . LEU A 1 124 ? 7.535 -1.920 -2.837 1.00 96.00 124 LEU A CA 1
ATOM 913 C C . LEU A 1 124 ? 6.710 -2.487 -1.677 1.00 96.00 124 LEU A C 1
ATOM 915 O O . LEU A 1 124 ? 5.519 -2.741 -1.844 1.00 96.00 124 LEU A O 1
ATOM 919 N N . LEU A 1 125 ? 7.300 -2.620 -0.486 1.00 97.44 125 LEU A N 1
ATOM 920 C CA . LEU A 1 125 ? 6.574 -3.055 0.707 1.00 97.44 125 LEU A CA 1
ATOM 921 C C . LEU A 1 125 ? 5.478 -2.058 1.117 1.00 97.44 125 LEU A C 1
ATOM 923 O O . LEU A 1 125 ? 4.396 -2.477 1.522 1.00 97.44 125 LEU A O 1
ATOM 927 N N . ALA A 1 126 ? 5.721 -0.750 0.989 1.00 97.19 126 ALA A N 1
ATOM 928 C CA . ALA A 1 126 ? 4.712 0.273 1.261 1.00 97.19 126 ALA A CA 1
ATOM 929 C C . ALA A 1 126 ? 3.548 0.185 0.262 1.00 97.19 126 ALA A C 1
ATOM 931 O O . ALA A 1 126 ? 2.387 0.233 0.668 1.00 97.19 126 ALA A O 1
ATOM 932 N N . GLY A 1 127 ? 3.852 -0.023 -1.024 1.00 97.88 127 GLY A N 1
ATOM 933 C CA . GLY A 1 127 ? 2.845 -0.285 -2.054 1.00 97.88 127 GLY A CA 1
ATOM 934 C C . GLY A 1 127 ? 2.023 -1.549 -1.777 1.00 97.88 127 GLY A C 1
ATOM 935 O O . GLY A 1 127 ? 0.795 -1.515 -1.866 1.00 97.88 127 GLY A O 1
ATOM 936 N N . LEU A 1 128 ? 2.676 -2.639 -1.356 1.00 98.56 128 LEU A N 1
ATOM 937 C CA . LEU A 1 128 ? 1.999 -3.877 -0.967 1.00 98.56 128 LEU A CA 1
ATOM 938 C C . LEU A 1 128 ? 1.078 -3.670 0.243 1.00 98.56 128 LEU A C 1
ATOM 940 O O . LEU A 1 128 ? -0.061 -4.133 0.228 1.00 98.56 128 LEU A O 1
ATOM 944 N N . ALA A 1 129 ? 1.536 -2.954 1.272 1.00 98.38 129 ALA A N 1
ATOM 945 C CA . ALA A 1 129 ? 0.723 -2.649 2.447 1.00 98.38 129 ALA A CA 1
ATOM 946 C C . ALA A 1 129 ? -0.532 -1.835 2.075 1.00 98.38 129 ALA A C 1
ATOM 948 O O . ALA A 1 129 ? -1.626 -2.150 2.545 1.00 98.38 129 ALA A O 1
ATOM 949 N N . ASP A 1 130 ? -0.416 -0.856 1.172 1.00 98.00 130 ASP A N 1
ATOM 950 C CA . ASP A 1 130 ? -1.560 -0.106 0.635 1.00 98.00 130 ASP A CA 1
ATOM 951 C C . ASP A 1 130 ? -2.532 -0.975 -0.176 1.00 98.00 130 ASP A C 1
ATOM 953 O O . ASP A 1 130 ? -3.757 -0.863 -0.025 1.00 98.00 130 ASP A O 1
ATOM 957 N N . ALA A 1 131 ? -2.002 -1.868 -1.015 1.00 98.12 131 ALA A N 1
ATOM 958 C CA . ALA A 1 131 ? -2.806 -2.796 -1.803 1.00 98.12 131 ALA A CA 1
ATOM 959 C C . ALA A 1 131 ? -3.570 -3.778 -0.897 1.00 98.12 131 ALA A C 1
ATOM 961 O O . ALA A 1 131 ? -4.778 -3.963 -1.061 1.00 98.12 131 ALA A O 1
ATOM 962 N N . LEU A 1 132 ? -2.903 -4.341 0.117 1.00 98.19 132 LEU A N 1
ATOM 963 C CA . LEU A 1 132 ? -3.512 -5.232 1.107 1.00 98.19 132 LEU A CA 1
ATOM 964 C C . LEU A 1 132 ? -4.545 -4.502 1.969 1.00 98.19 132 LEU A C 1
ATOM 966 O O . LEU A 1 132 ? -5.631 -5.035 2.189 1.00 98.19 132 LEU A O 1
ATOM 970 N N . LYS A 1 133 ? -4.271 -3.265 2.402 1.00 96.56 133 LYS A N 1
ATOM 971 C CA . LYS A 1 133 ? -5.256 -2.416 3.091 1.00 96.56 133 LYS A CA 1
ATOM 972 C C . LYS A 1 133 ? -6.523 -2.247 2.249 1.00 96.56 133 LYS A C 1
ATOM 974 O O . LYS A 1 133 ? -7.630 -2.443 2.751 1.00 96.56 133 LYS A O 1
ATOM 979 N N . THR A 1 134 ? -6.365 -1.916 0.970 1.00 96.00 134 THR A N 1
ATOM 980 C CA . THR A 1 134 ? -7.484 -1.740 0.031 1.00 96.00 134 THR A CA 1
ATOM 981 C C . THR A 1 134 ? -8.234 -3.057 -0.211 1.00 96.00 134 THR A C 1
ATOM 983 O O . THR A 1 134 ? -9.460 -3.079 -0.273 1.00 96.00 134 THR A O 1
ATOM 986 N N . MET A 1 135 ? -7.527 -4.186 -0.282 1.00 96.00 135 MET A N 1
ATOM 987 C CA . MET A 1 135 ? -8.144 -5.511 -0.399 1.00 96.00 135 MET A CA 1
ATOM 988 C C . MET A 1 135 ? -8.915 -5.924 0.860 1.00 96.00 135 MET A C 1
ATOM 990 O O . MET A 1 135 ? -9.982 -6.517 0.748 1.00 96.00 135 MET A O 1
ATOM 994 N N . ARG A 1 136 ? -8.428 -5.568 2.052 1.00 94.94 136 ARG A N 1
ATOM 995 C CA . ARG A 1 136 ? -9.102 -5.834 3.335 1.00 94.94 136 ARG A CA 1
ATOM 996 C C . ARG A 1 136 ? -10.354 -4.983 3.544 1.00 94.94 136 ARG A C 1
ATOM 998 O O . ARG A 1 136 ? -11.281 -5.430 4.217 1.00 94.94 136 ARG A O 1
ATOM 1005 N N . SER A 1 137 ? -10.388 -3.758 3.017 1.00 92.88 137 SER A N 1
ATOM 1006 C CA . SER A 1 137 ? -11.568 -2.891 3.123 1.00 92.88 137 SER A CA 1
ATOM 1007 C C . SER A 1 137 ? -12.690 -3.312 2.171 1.00 92.88 137 SER A C 1
ATOM 1009 O O . SER A 1 137 ? -13.859 -3.101 2.489 1.00 92.88 137 SER A O 1
ATOM 1011 N N . GLN A 1 138 ? -12.342 -3.937 1.042 1.00 92.00 138 GLN A N 1
ATOM 1012 C CA . GLN A 1 138 ? -13.277 -4.406 0.016 1.00 92.00 138 GLN A CA 1
ATOM 1013 C C . GLN A 1 138 ? -12.902 -5.819 -0.483 1.00 92.00 138 GLN A C 1
ATOM 1015 O O . GLN A 1 138 ? -12.505 -5.991 -1.645 1.00 92.00 138 GLN A O 1
ATOM 1020 N N . PRO A 1 139 ? -12.989 -6.851 0.375 1.00 90.25 139 PRO A N 1
ATOM 1021 C CA . PRO A 1 139 ? -12.624 -8.208 -0.011 1.00 90.25 139 PRO A CA 1
ATOM 1022 C C . PRO A 1 139 ? -13.601 -8.754 -1.057 1.00 90.25 139 PRO A C 1
ATOM 1024 O O . PRO A 1 139 ? -14.804 -8.500 -0.994 1.00 90.25 139 PRO A O 1
ATOM 1027 N N . ALA A 1 140 ? -13.092 -9.521 -2.023 1.00 89.75 140 ALA A N 1
ATOM 1028 C CA . ALA A 1 140 ? -13.951 -10.273 -2.934 1.00 89.75 140 ALA A CA 1
ATOM 1029 C C . ALA A 1 140 ? -14.674 -11.405 -2.168 1.00 89.75 140 ALA A C 1
ATOM 1031 O O . ALA A 1 140 ? -14.147 -11.880 -1.153 1.00 89.75 140 ALA A O 1
ATOM 1032 N N . PRO A 1 141 ? -15.842 -11.883 -2.634 1.00 89.94 141 PRO A N 1
ATOM 1033 C CA . PRO A 1 141 ? -16.500 -13.046 -2.040 1.00 89.94 141 PRO A CA 1
ATOM 1034 C C . PRO A 1 141 ? -15.548 -14.245 -1.914 1.00 89.94 141 PRO A C 1
ATOM 1036 O O . PRO A 1 141 ? -14.773 -14.522 -2.825 1.00 89.94 141 PRO A O 1
ATOM 1039 N N . GLY A 1 142 ? -15.589 -14.940 -0.774 1.00 89.94 142 GLY A N 1
ATOM 1040 C CA . GLY A 1 142 ? -14.726 -16.099 -0.504 1.00 89.94 142 GLY A CA 1
ATOM 1041 C C . GLY A 1 142 ? -13.283 -15.767 -0.106 1.00 89.94 142 GLY A C 1
ATOM 1042 O O . GLY A 1 142 ? -12.497 -16.678 0.133 1.00 89.94 142 GLY A O 1
ATOM 1043 N N . THR A 1 143 ? -12.921 -14.485 0.001 1.00 92.75 143 THR A N 1
ATOM 1044 C CA . THR A 1 143 ? -11.598 -14.085 0.497 1.00 92.75 143 THR A CA 1
ATOM 1045 C C . THR A 1 143 ? -11.463 -14.390 1.989 1.00 92.75 143 THR A C 1
ATOM 1047 O O . THR A 1 143 ? -12.294 -13.962 2.791 1.00 92.75 143 THR A O 1
ATOM 1050 N N . ASP A 1 144 ? -10.379 -15.061 2.377 1.00 95.38 144 ASP A N 1
ATOM 1051 C CA . ASP A 1 144 ? -10.040 -15.284 3.783 1.00 95.38 144 ASP A CA 1
ATOM 1052 C C . ASP A 1 144 ? -9.533 -13.982 4.433 1.00 95.38 144 ASP A C 1
ATOM 1054 O O . ASP A 1 144 ? -8.410 -13.519 4.203 1.00 95.38 144 ASP A O 1
ATOM 1058 N N . ALA A 1 145 ? -10.387 -13.371 5.257 1.00 92.38 145 ALA A N 1
ATOM 1059 C CA . ALA A 1 145 ? -10.090 -12.120 5.947 1.00 92.38 145 ALA A CA 1
ATOM 1060 C C . ALA A 1 145 ? -8.966 -12.251 6.993 1.00 92.38 145 ALA A C 1
ATOM 1062 O O . ALA A 1 145 ? -8.238 -11.277 7.227 1.00 92.38 145 ALA A O 1
ATOM 1063 N N . ALA A 1 146 ? -8.812 -13.426 7.613 1.00 94.19 146 ALA A N 1
ATOM 1064 C CA . ALA A 1 146 ? -7.753 -13.676 8.585 1.00 94.19 146 ALA A CA 1
ATOM 1065 C C . ALA A 1 146 ? -6.403 -13.779 7.870 1.00 94.19 146 ALA A C 1
ATOM 1067 O O . ALA A 1 146 ? -5.461 -13.081 8.244 1.00 94.19 146 ALA A O 1
ATOM 1068 N N . ALA A 1 147 ? -6.343 -14.537 6.772 1.00 96.12 147 ALA A N 1
ATOM 1069 C CA . ALA A 1 147 ? -5.140 -14.636 5.947 1.00 96.12 147 ALA A CA 1
ATOM 1070 C C . ALA A 1 147 ? -4.714 -13.274 5.369 1.00 96.12 147 ALA A C 1
ATOM 1072 O O . ALA A 1 147 ? -3.529 -12.940 5.376 1.00 96.12 147 ALA A O 1
ATOM 1073 N N . LEU A 1 148 ? -5.660 -12.445 4.907 1.00 95.75 148 LEU A N 1
ATOM 1074 C CA . LEU A 1 148 ? -5.339 -11.087 4.449 1.00 95.75 148 LEU A CA 1
ATOM 1075 C C . LEU A 1 148 ? -4.808 -10.184 5.562 1.00 95.75 148 LEU A C 1
ATOM 1077 O O . LEU A 1 148 ? -3.925 -9.363 5.310 1.00 95.75 148 LEU A O 1
ATOM 1081 N N . THR A 1 149 ? -5.355 -10.308 6.770 1.00 95.44 149 THR A N 1
ATOM 1082 C CA . THR A 1 149 ? -4.880 -9.539 7.925 1.00 95.44 149 THR A CA 1
ATOM 1083 C C . THR A 1 149 ? -3.460 -9.958 8.288 1.00 95.44 149 THR A C 1
ATOM 1085 O O . THR A 1 149 ? -2.590 -9.097 8.348 1.00 95.44 149 THR A O 1
ATOM 1088 N N . GLN A 1 150 ? -3.188 -11.264 8.362 1.00 97.00 150 GLN A N 1
ATOM 1089 C CA . GLN A 1 150 ? -1.840 -11.774 8.611 1.00 97.00 150 GLN A CA 1
ATOM 1090 C C . GLN A 1 150 ? -0.834 -11.278 7.563 1.00 97.00 150 GLN A C 1
ATOM 1092 O O . GLN A 1 150 ? 0.236 -10.788 7.912 1.00 97.00 150 GLN A O 1
ATOM 1097 N N . ARG A 1 151 ? -1.185 -11.329 6.270 1.00 97.50 151 ARG A N 1
ATOM 1098 C CA . ARG A 1 151 ? -0.311 -10.835 5.190 1.00 97.50 151 ARG A CA 1
ATOM 1099 C C . ARG A 1 151 ? -0.011 -9.342 5.313 1.00 97.50 151 ARG A C 1
ATOM 1101 O O . ARG A 1 151 ? 1.108 -8.911 5.024 1.00 97.50 151 ARG A O 1
ATOM 1108 N N . PHE A 1 152 ? -1.001 -8.545 5.712 1.00 98.06 152 PHE A N 1
ATOM 1109 C CA . PHE A 1 152 ? -0.803 -7.120 5.967 1.00 98.06 152 PHE A CA 1
ATOM 1110 C C . PHE A 1 152 ? 0.148 -6.904 7.149 1.00 98.06 152 PHE A C 1
ATOM 1112 O O . PHE A 1 152 ? 1.120 -6.163 7.005 1.00 98.06 152 PHE A O 1
ATOM 1119 N N . ASP A 1 153 ? -0.070 -7.605 8.261 1.00 97.50 153 ASP A N 1
ATOM 1120 C CA . ASP A 1 153 ? 0.759 -7.503 9.465 1.00 97.50 153 ASP A CA 1
ATOM 1121 C C . ASP A 1 153 ? 2.212 -7.910 9.191 1.00 97.50 153 ASP A C 1
ATOM 1123 O O . ASP A 1 153 ? 3.141 -7.181 9.549 1.00 97.50 153 ASP A O 1
ATOM 1127 N N . ASP A 1 154 ? 2.421 -9.007 8.458 1.00 98.06 154 ASP A N 1
ATOM 1128 C CA . ASP A 1 154 ? 3.744 -9.462 8.024 1.00 98.06 154 ASP A CA 1
ATOM 1129 C C . ASP A 1 154 ? 4.441 -8.415 7.143 1.00 98.06 154 ASP A C 1
ATOM 1131 O O . ASP A 1 154 ? 5.646 -8.177 7.263 1.00 98.06 154 ASP A O 1
ATOM 1135 N N . THR A 1 155 ? 3.693 -7.758 6.252 1.00 98.31 155 THR A N 1
ATOM 1136 C CA . THR A 1 155 ? 4.224 -6.697 5.382 1.00 98.31 155 THR A CA 1
ATOM 1137 C C . THR A 1 155 ? 4.623 -5.465 6.196 1.00 98.31 155 THR A C 1
ATOM 1139 O O . THR A 1 155 ? 5.709 -4.915 5.999 1.00 98.31 155 THR A O 1
ATOM 1142 N N . VAL A 1 156 ? 3.797 -5.060 7.163 1.00 98.19 156 VAL A N 1
ATOM 1143 C CA . VAL A 1 156 ? 4.096 -3.952 8.082 1.00 98.19 156 VAL A CA 1
ATOM 1144 C C . VAL A 1 156 ? 5.293 -4.282 8.983 1.00 98.19 156 VAL A C 1
ATOM 1146 O O . VAL A 1 156 ? 6.123 -3.409 9.246 1.00 98.19 156 VAL A O 1
ATOM 1149 N N . ALA A 1 157 ? 5.440 -5.533 9.425 1.00 97.38 157 ALA A N 1
ATOM 1150 C CA . ALA A 1 157 ? 6.610 -5.986 10.172 1.00 97.38 157 ALA A CA 1
ATOM 1151 C C . ALA A 1 157 ? 7.892 -5.917 9.322 1.00 97.38 157 ALA A C 1
ATOM 1153 O O . ALA A 1 157 ? 8.913 -5.412 9.791 1.00 97.38 157 ALA A O 1
ATOM 1154 N N . LYS A 1 158 ? 7.830 -6.332 8.050 1.00 96.06 158 LYS A N 1
ATOM 1155 C CA . LYS A 1 158 ? 8.949 -6.193 7.100 1.00 96.06 158 LYS A CA 1
ATOM 1156 C C . LYS A 1 158 ? 9.320 -4.729 6.860 1.00 96.06 158 LYS A C 1
ATOM 1158 O O . LYS A 1 158 ? 10.506 -4.413 6.869 1.00 96.06 158 LYS A O 1
ATOM 1163 N N . LEU A 1 159 ? 8.336 -3.833 6.719 1.00 95.50 159 LEU A N 1
ATOM 1164 C CA . LEU A 1 159 ? 8.569 -2.381 6.641 1.00 95.50 159 LEU A CA 1
ATOM 1165 C C . LEU A 1 159 ? 9.268 -1.850 7.890 1.00 95.50 159 LEU A C 1
ATOM 1167 O O . LEU A 1 159 ? 10.239 -1.111 7.787 1.00 95.50 159 LEU A O 1
ATOM 1171 N N . GLN A 1 160 ? 8.806 -2.252 9.074 1.00 95.62 160 GLN A N 1
ATOM 1172 C CA . GLN A 1 160 ? 9.390 -1.825 10.347 1.00 95.62 160 GLN A CA 1
ATOM 1173 C C . GLN A 1 160 ? 10.870 -2.215 10.480 1.00 95.62 160 GLN A C 1
ATOM 1175 O O . GLN A 1 160 ? 11.623 -1.520 11.167 1.00 95.62 160 GLN A O 1
ATOM 1180 N N . ALA A 1 161 ? 11.272 -3.321 9.851 1.00 93.81 161 ALA A N 1
ATOM 1181 C CA . ALA A 1 161 ? 12.652 -3.786 9.829 1.00 93.81 161 ALA A CA 1
ATOM 1182 C C . ALA A 1 161 ? 13.551 -2.991 8.862 1.00 93.81 161 ALA A C 1
ATOM 1184 O O . ALA A 1 161 ? 14.770 -3.073 8.986 1.00 93.81 161 ALA A O 1
ATOM 1185 N N . GLN A 1 162 ? 12.987 -2.218 7.924 1.00 91.56 162 GLN A N 1
ATOM 1186 C CA . GLN A 1 162 ? 13.767 -1.352 7.033 1.00 91.56 162 GLN A CA 1
ATOM 1187 C C . GLN A 1 162 ? 14.137 -0.030 7.734 1.00 91.56 162 GLN A C 1
ATOM 1189 O O . GLN A 1 162 ? 13.314 0.506 8.488 1.00 91.56 162 GLN A O 1
ATOM 1194 N N . PRO A 1 163 ? 15.331 0.546 7.486 1.00 88.12 163 PRO A N 1
ATOM 1195 C CA . PRO A 1 163 ? 15.739 1.819 8.087 1.00 88.12 163 PRO A CA 1
ATOM 1196 C C . PRO A 1 163 ? 14.754 2.970 7.827 1.00 88.12 163 PRO A C 1
ATOM 1198 O O . PRO A 1 163 ? 14.360 3.661 8.767 1.00 88.12 163 PRO A O 1
ATOM 1201 N N . ASP A 1 164 ? 14.311 3.131 6.578 1.00 87.62 164 ASP A N 1
ATOM 1202 C CA . ASP A 1 164 ? 13.358 4.151 6.116 1.00 87.62 164 ASP A CA 1
ATOM 1203 C C . ASP A 1 164 ? 11.886 3.687 6.175 1.00 87.62 164 ASP A C 1
ATOM 1205 O O . ASP A 1 164 ? 10.960 4.493 6.078 1.00 87.62 164 ASP A O 1
ATOM 1209 N N . GLY A 1 1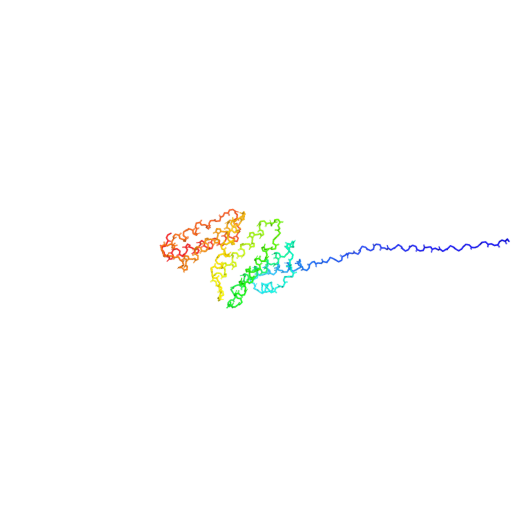65 ? 11.640 2.393 6.401 1.00 92.75 165 GLY A N 1
ATOM 1210 C CA . GLY A 1 165 ? 10.292 1.820 6.477 1.00 92.75 165 GLY A CA 1
ATOM 1211 C C . GLY A 1 165 ? 9.586 1.995 7.827 1.00 92.75 165 GLY A C 1
ATOM 1212 O O . GLY A 1 165 ? 8.369 1.808 7.910 1.00 92.75 165 GLY A O 1
ATOM 1213 N N . LYS A 1 166 ? 10.292 2.416 8.887 1.00 93.62 166 LYS A N 1
ATOM 1214 C CA . LYS A 1 166 ? 9.707 2.616 10.231 1.00 93.62 166 LYS A CA 1
ATOM 1215 C C . LYS A 1 166 ? 8.553 3.620 10.228 1.00 93.62 166 LYS A C 1
ATOM 1217 O O . LYS A 1 166 ? 7.525 3.376 10.860 1.00 93.62 166 LYS A O 1
ATOM 1222 N N . THR A 1 167 ? 8.701 4.731 9.508 1.00 94.50 167 THR A N 1
ATOM 1223 C CA . THR A 1 167 ? 7.671 5.778 9.431 1.00 94.50 167 THR A CA 1
ATOM 1224 C C . THR A 1 167 ? 6.434 5.284 8.680 1.00 94.50 167 THR A C 1
ATOM 1226 O O . THR A 1 167 ? 5.314 5.515 9.135 1.00 94.50 167 THR A O 1
ATOM 1229 N N . TYR A 1 168 ? 6.616 4.507 7.605 1.00 95.44 168 TYR A N 1
ATOM 1230 C CA . TYR A 1 168 ? 5.513 3.831 6.913 1.00 95.44 168 TYR A CA 1
ATOM 1231 C C . TYR A 1 168 ? 4.800 2.830 7.826 1.00 95.44 168 TYR A C 1
ATOM 1233 O O . TYR A 1 168 ? 3.574 2.839 7.905 1.00 95.44 168 TYR A O 1
ATOM 1241 N N . ALA A 1 169 ? 5.546 2.001 8.560 1.00 96.75 169 ALA A N 1
ATOM 1242 C CA . ALA A 1 169 ? 4.963 1.020 9.470 1.00 96.75 169 ALA A CA 1
ATOM 1243 C C . ALA A 1 169 ? 4.115 1.680 10.573 1.00 96.75 169 ALA A C 1
ATOM 1245 O O . ALA A 1 169 ? 3.016 1.207 10.860 1.00 96.75 169 ALA A O 1
ATOM 1246 N N . ARG A 1 170 ? 4.575 2.800 11.157 1.00 96.25 170 ARG A N 1
ATOM 1247 C CA . ARG A 1 170 ? 3.767 3.591 12.107 1.00 96.25 170 ARG A CA 1
ATOM 1248 C C . ARG A 1 170 ? 2.492 4.131 11.462 1.00 96.25 170 ARG A C 1
ATOM 1250 O O . ARG A 1 170 ? 1.424 3.991 12.048 1.00 96.25 170 ARG A O 1
ATOM 1257 N N . TYR A 1 171 ? 2.587 4.689 10.253 1.00 97.31 171 TYR A N 1
ATOM 1258 C CA . TYR A 1 171 ? 1.416 5.170 9.518 1.00 97.31 171 TYR A CA 1
ATOM 1259 C C . TYR A 1 171 ? 0.380 4.057 9.294 1.00 97.31 171 TYR A C 1
ATOM 1261 O O . TYR A 1 171 ? -0.791 4.253 9.608 1.00 97.31 171 TYR A O 1
ATOM 1269 N N . PHE A 1 172 ? 0.794 2.883 8.809 1.00 98.06 172 PHE A N 1
ATOM 1270 C CA . PHE A 1 172 ? -0.127 1.777 8.530 1.00 98.06 172 PHE A CA 1
ATOM 1271 C C . PHE A 1 172 ? -0.807 1.226 9.789 1.00 98.06 172 PHE A C 1
ATOM 1273 O O . PHE A 1 172 ? -2.005 0.951 9.755 1.00 98.06 172 PHE A O 1
ATOM 1280 N N . ARG A 1 173 ? -0.086 1.126 10.915 1.00 97.50 173 ARG A N 1
ATOM 1281 C CA . ARG A 1 173 ? -0.677 0.720 12.204 1.00 97.50 173 ARG A CA 1
ATOM 1282 C C . ARG A 1 173 ? -1.676 1.748 12.730 1.00 97.50 173 ARG A C 1
ATOM 1284 O O . ARG A 1 173 ? -2.760 1.378 13.178 1.00 97.50 173 ARG A O 1
ATOM 1291 N N . ALA A 1 174 ? -1.326 3.032 12.657 1.00 98.00 174 ALA A N 1
ATOM 1292 C CA . ALA A 1 174 ? -2.211 4.119 13.059 1.00 98.00 174 ALA A CA 1
ATOM 1293 C C . ALA A 1 174 ? -3.494 4.142 12.216 1.00 98.00 174 ALA A C 1
ATOM 1295 O O . ALA A 1 174 ? -4.591 4.269 12.755 1.00 98.00 174 ALA A O 1
ATOM 1296 N N . ASP A 1 175 ? -3.359 3.975 10.901 1.00 97.94 175 ASP A N 1
ATOM 1297 C CA . ASP A 1 175 ? -4.478 3.912 9.967 1.00 97.94 175 ASP A CA 1
ATOM 1298 C C . ASP A 1 175 ? -5.424 2.751 10.277 1.00 97.94 175 ASP A C 1
ATOM 1300 O O . ASP A 1 175 ? -6.627 2.961 10.426 1.00 97.94 175 ASP A O 1
ATOM 1304 N N . GLU A 1 176 ? -4.891 1.544 10.460 1.00 96.31 176 GLU A N 1
ATOM 1305 C CA . GLU A 1 176 ? -5.694 0.378 10.812 1.00 96.31 176 GLU A CA 1
ATOM 1306 C C . GLU A 1 176 ? -6.439 0.572 12.138 1.00 96.31 176 GLU A C 1
ATOM 1308 O O . GLU A 1 176 ? -7.644 0.311 12.224 1.00 96.31 176 GLU A O 1
ATOM 1313 N N . GLN A 1 177 ? -5.741 1.051 13.170 1.00 96.44 177 GLN A N 1
ATOM 1314 C CA . GLN A 1 177 ? -6.333 1.311 14.479 1.00 96.44 177 GLN A CA 1
ATOM 1315 C C . GLN A 1 177 ? -7.464 2.342 14.381 1.00 96.44 177 GLN A C 1
ATOM 1317 O O . GLN A 1 177 ? -8.546 2.131 14.938 1.00 96.44 177 GLN A O 1
ATOM 1322 N N . ALA A 1 178 ? -7.243 3.421 13.629 1.00 97.19 178 ALA A N 1
ATOM 1323 C CA . ALA A 1 178 ? -8.233 4.461 13.406 1.00 97.19 178 ALA A CA 1
ATOM 1324 C C . ALA A 1 178 ? -9.450 3.931 12.636 1.00 97.19 178 ALA A C 1
ATOM 1326 O O . ALA A 1 178 ? -10.581 4.122 13.075 1.00 97.19 178 ALA A O 1
ATOM 1327 N N . VAL A 1 179 ? -9.245 3.213 11.528 1.00 95.25 179 VAL A N 1
ATOM 1328 C CA . VAL A 1 179 ? -10.329 2.639 10.712 1.00 95.25 179 VAL A CA 1
ATOM 1329 C C . VAL A 1 179 ? -11.162 1.646 11.520 1.00 95.25 179 VAL A C 1
ATOM 1331 O O . VAL A 1 179 ? -12.392 1.673 11.447 1.00 95.25 179 VAL A O 1
ATOM 1334 N N . ARG A 1 180 ? -10.528 0.784 12.325 1.00 94.50 180 ARG A N 1
ATOM 1335 C CA . ARG A 1 180 ? -11.253 -0.135 13.213 1.00 94.50 180 ARG A CA 1
ATOM 1336 C C . ARG A 1 180 ? -12.106 0.624 14.226 1.00 94.50 180 ARG A C 1
ATOM 1338 O O . ARG A 1 180 ? -13.266 0.263 14.410 1.00 94.50 180 ARG A O 1
ATOM 1345 N N . ALA A 1 181 ? -11.562 1.673 14.842 1.00 96.00 181 ALA A N 1
ATOM 1346 C CA . ALA A 1 181 ? -12.292 2.490 15.805 1.00 96.00 181 ALA A CA 1
ATOM 1347 C C . ALA A 1 181 ? -13.470 3.244 15.167 1.00 96.00 181 ALA A C 1
ATOM 1349 O O . ALA A 1 181 ? -14.590 3.179 15.673 1.00 96.00 181 ALA A O 1
ATOM 1350 N N . MET A 1 182 ? -13.244 3.894 14.024 1.00 94.94 182 MET A N 1
ATOM 1351 C CA . MET A 1 182 ? -14.261 4.679 13.316 1.00 94.94 182 MET A CA 1
ATOM 1352 C C . MET A 1 182 ? -15.403 3.818 12.761 1.00 94.94 182 MET A C 1
ATOM 1354 O O . MET A 1 182 ? -16.549 4.259 12.743 1.00 94.94 182 MET A O 1
ATOM 1358 N N . ASN A 1 183 ? -15.115 2.569 12.381 1.00 94.06 183 ASN A N 1
ATOM 1359 C CA . ASN A 1 183 ? -16.107 1.625 11.859 1.00 94.06 183 ASN A CA 1
ATOM 1360 C C . ASN A 1 183 ? -16.766 0.752 12.943 1.00 94.06 183 ASN A C 1
ATOM 1362 O O . ASN A 1 183 ? -17.410 -0.242 12.609 1.00 94.06 183 ASN A O 1
ATOM 1366 N N . GLY A 1 184 ? -16.578 1.060 14.233 1.00 94.12 184 GLY A N 1
ATOM 1367 C CA . GLY A 1 184 ? -17.199 0.309 15.332 1.00 94.12 184 GLY A CA 1
ATOM 1368 C C . GLY A 1 184 ? -16.682 -1.126 15.495 1.00 94.12 184 GLY A C 1
ATOM 1369 O O . GLY A 1 184 ? -17.373 -1.971 16.053 1.00 94.12 184 GLY A O 1
ATOM 1370 N N . ARG A 1 185 ? -15.467 -1.419 15.013 1.00 93.69 185 ARG A N 1
ATOM 1371 C CA . ARG A 1 185 ? -14.797 -2.732 15.137 1.00 93.69 185 ARG A CA 1
ATOM 1372 C C . ARG A 1 185 ? -13.910 -2.839 16.382 1.00 93.69 185 ARG A C 1
ATOM 1374 O O . ARG A 1 185 ? -13.040 -3.711 16.458 1.00 93.69 185 ARG A O 1
ATOM 1381 N N . VAL A 1 186 ? -14.089 -1.921 17.324 1.00 94.69 186 VAL A N 1
ATOM 1382 C CA . VAL A 1 186 ? -13.497 -1.948 18.663 1.00 94.69 186 VAL A CA 1
ATOM 1383 C C . VAL A 1 186 ? -14.618 -1.717 19.681 1.00 94.69 186 VAL A C 1
ATOM 1385 O O . VAL A 1 186 ? -15.582 -1.014 19.354 1.00 94.69 186 VAL A O 1
ATOM 1388 N N . PRO A 1 187 ? -14.528 -2.283 20.897 1.00 96.31 187 PRO A N 1
ATOM 1389 C CA . PRO A 1 187 ? -15.490 -2.016 21.960 1.00 96.31 187 PRO A CA 1
ATOM 1390 C C . PRO A 1 187 ? -15.671 -0.506 22.201 1.00 96.31 187 PRO A C 1
ATOM 1392 O O . PRO A 1 187 ? -14.685 0.232 22.146 1.00 96.31 187 PRO A O 1
ATOM 1395 N N . PRO A 1 188 ? -16.884 -0.015 22.528 1.00 94.69 188 PRO A N 1
ATOM 1396 C CA . PRO A 1 188 ? -17.129 1.418 22.728 1.00 94.69 188 PRO A CA 1
ATOM 1397 C C . PRO A 1 188 ? -16.176 2.094 23.728 1.00 94.69 188 PRO A C 1
ATOM 1399 O O . PRO A 1 188 ? -15.744 3.223 23.501 1.00 94.69 188 PRO A O 1
ATOM 1402 N N . ALA A 1 189 ? -15.795 1.387 24.798 1.00 95.62 189 ALA A N 1
ATOM 1403 C CA . ALA A 1 189 ? -14.839 1.870 25.798 1.00 95.62 189 ALA A CA 1
ATOM 1404 C C . ALA A 1 189 ? -13.410 2.057 25.243 1.00 95.62 189 ALA A C 1
ATOM 1406 O O . ALA A 1 189 ? -12.643 2.867 25.764 1.00 95.62 189 ALA A O 1
ATOM 1407 N N . GLU A 1 190 ? -13.057 1.347 24.170 1.00 96.62 190 GLU A N 1
ATOM 1408 C CA . GLU A 1 190 ? -11.730 1.367 23.549 1.00 96.62 190 GLU A CA 1
ATOM 1409 C C . GLU A 1 190 ? -11.617 2.358 22.386 1.00 96.62 190 GLU A C 1
ATOM 1411 O O . GLU A 1 190 ? -10.501 2.715 22.010 1.00 96.62 190 GLU A O 1
ATOM 1416 N N . VAL A 1 191 ? -12.737 2.859 21.845 1.00 95.75 191 VAL A N 1
ATOM 1417 C CA . VAL A 1 191 ? -12.742 3.794 20.702 1.00 95.75 191 VAL A CA 1
ATOM 1418 C C . VAL A 1 191 ? -11.855 5.013 20.977 1.00 95.75 191 VAL A C 1
ATOM 1420 O O . VAL A 1 191 ? -10.972 5.330 20.182 1.00 95.75 191 VAL A O 1
ATOM 1423 N N . ARG A 1 192 ? -12.045 5.675 22.126 1.00 95.56 192 ARG A N 1
ATOM 1424 C CA . ARG A 1 192 ? -11.278 6.873 22.518 1.00 95.56 192 ARG A CA 1
ATOM 1425 C C . ARG A 1 192 ? -9.777 6.586 22.679 1.00 95.56 192 ARG A C 1
ATOM 1427 O O . ARG A 1 192 ? -8.982 7.257 22.018 1.00 95.56 192 ARG A O 1
ATOM 1434 N N . PRO A 1 193 ? -9.354 5.602 23.504 1.00 96.56 193 PRO A N 1
ATOM 1435 C CA . PRO A 1 193 ? -7.951 5.204 23.579 1.00 96.56 193 PRO A CA 1
ATOM 1436 C C . PRO A 1 193 ? -7.340 4.845 22.222 1.00 96.56 193 PRO A C 1
ATOM 1438 O O . PRO A 1 193 ? -6.202 5.232 21.957 1.00 96.56 193 PRO A O 1
ATOM 1441 N N . ALA A 1 194 ? -8.085 4.140 21.364 1.00 96.56 194 ALA A N 1
ATOM 1442 C CA . ALA A 1 194 ? -7.600 3.712 20.061 1.00 96.56 194 ALA A CA 1
ATOM 1443 C C . ALA A 1 194 ? -7.328 4.896 19.125 1.00 96.56 194 ALA A C 1
ATOM 1445 O O . ALA A 1 194 ? -6.248 4.972 18.543 1.00 96.56 194 ALA A O 1
ATOM 1446 N N . LEU A 1 195 ? -8.261 5.848 19.030 1.00 97.31 195 LEU A N 1
ATOM 1447 C CA . LEU A 1 195 ? -8.096 7.052 18.210 1.00 97.31 195 LEU A CA 1
ATOM 1448 C C . LEU A 1 195 ? -6.951 7.936 18.710 1.00 97.31 195 LEU A C 1
ATOM 1450 O O . LEU A 1 195 ? -6.123 8.369 17.912 1.00 97.31 195 LEU A O 1
ATOM 1454 N N . ARG A 1 196 ? -6.840 8.142 20.028 1.00 96.69 196 ARG A N 1
ATOM 1455 C CA . ARG A 1 196 ? -5.737 8.916 20.619 1.00 96.69 196 ARG A CA 1
ATOM 1456 C C . ARG A 1 196 ? -4.376 8.272 20.347 1.00 96.69 196 ARG A C 1
ATOM 1458 O O . ARG A 1 196 ? -3.426 8.966 19.991 1.00 96.69 196 ARG A O 1
ATOM 1465 N N . ASN A 1 197 ? -4.277 6.952 20.506 1.00 96.75 197 ASN A N 1
ATOM 1466 C CA . ASN A 1 197 ? -3.047 6.220 20.215 1.00 96.75 197 ASN A CA 1
ATOM 1467 C C . ASN A 1 197 ? -2.688 6.329 18.723 1.00 96.75 197 ASN A C 1
ATOM 1469 O O . ASN A 1 197 ? -1.585 6.773 18.402 1.00 96.75 197 ASN A O 1
ATOM 1473 N N . ALA A 1 198 ? -3.634 6.046 17.822 1.00 97.38 198 ALA A N 1
ATOM 1474 C CA . ALA A 1 198 ? -3.440 6.222 16.384 1.00 97.38 198 ALA A CA 1
ATOM 1475 C C . ALA A 1 198 ? -2.959 7.642 16.048 1.00 97.38 198 ALA A C 1
ATOM 1477 O O . ALA A 1 198 ? -1.964 7.811 15.349 1.00 97.38 198 ALA A O 1
ATOM 1478 N N . ARG A 1 199 ? -3.592 8.673 16.620 1.00 97.56 199 ARG A N 1
ATOM 1479 C CA . ARG A 1 199 ? -3.229 10.078 16.403 1.00 97.56 199 ARG A CA 1
ATOM 1480 C C . ARG A 1 199 ? -1.800 10.407 16.830 1.00 97.56 199 ARG A C 1
ATOM 1482 O O . ARG A 1 199 ? -1.111 11.132 16.113 1.00 97.56 199 ARG A O 1
ATOM 1489 N N . SER A 1 200 ? -1.351 9.873 17.967 1.00 96.19 200 SER A N 1
ATOM 1490 C CA . SER A 1 200 ? 0.003 10.097 18.499 1.00 96.19 200 SER A CA 1
ATOM 1491 C C . SER A 1 200 ? 1.115 9.502 17.626 1.00 96.19 200 SER A C 1
ATOM 1493 O O . SER A 1 200 ? 2.241 9.991 17.635 1.00 96.19 200 SER A O 1
ATOM 1495 N N . GLN A 1 201 ? 0.794 8.486 16.821 1.00 95.94 201 GLN A N 1
ATOM 1496 C CA . GLN A 1 201 ? 1.729 7.852 15.890 1.00 95.94 201 GLN A CA 1
ATOM 1497 C C . GLN A 1 201 ? 1.896 8.630 14.571 1.00 95.94 201 GLN A C 1
ATOM 1499 O O . GLN A 1 201 ? 2.788 8.308 13.784 1.00 95.94 201 GLN A O 1
ATOM 1504 N N . LEU A 1 202 ? 1.060 9.647 14.318 1.00 95.88 202 LEU A N 1
ATOM 1505 C CA . LEU A 1 202 ? 1.004 10.392 13.053 1.00 95.88 202 LEU A CA 1
ATOM 1506 C C . LEU A 1 202 ? 1.840 11.675 13.035 1.00 95.88 202 LEU A C 1
ATOM 1508 O O . LEU A 1 202 ? 1.630 12.528 12.176 1.00 95.88 202 LEU A O 1
ATOM 1512 N N . THR A 1 203 ? 2.812 11.807 13.934 1.00 90.69 203 THR A N 1
ATOM 1513 C CA . THR A 1 203 ? 3.806 12.885 13.870 1.00 90.69 203 THR A CA 1
ATOM 1514 C C . THR A 1 203 ? 4.860 12.538 12.812 1.00 90.69 203 THR A C 1
ATOM 1516 O O . THR A 1 203 ? 5.552 11.527 12.974 1.00 90.69 203 THR A O 1
ATOM 1519 N N . PRO A 1 204 ? 4.994 13.321 11.721 1.00 84.12 204 PRO A N 1
ATOM 1520 C CA . PRO A 1 204 ? 6.050 13.100 10.739 1.00 84.12 204 PRO A CA 1
ATOM 1521 C C . PRO A 1 204 ? 7.425 13.263 11.393 1.00 84.12 204 PRO A C 1
ATOM 1523 O O . PRO A 1 204 ? 7.623 14.161 12.210 1.00 84.12 204 PRO A O 1
ATOM 1526 N N . ASP A 1 205 ? 8.375 12.408 11.026 1.00 87.44 205 ASP A N 1
ATOM 1527 C CA . ASP A 1 205 ? 9.787 12.587 11.362 1.00 87.44 205 ASP A CA 1
ATOM 1528 C C . ASP A 1 205 ? 10.587 13.003 10.122 1.00 87.44 205 ASP A C 1
ATOM 1530 O O . ASP A 1 205 ? 10.059 13.054 9.010 1.00 87.44 205 ASP A O 1
ATOM 1534 N N . ALA A 1 206 ? 11.877 13.295 10.301 1.00 81.69 206 ALA A N 1
ATOM 1535 C CA . ALA A 1 206 ? 12.766 13.689 9.206 1.00 81.69 206 ALA A CA 1
ATOM 1536 C C . ALA A 1 206 ? 12.898 12.620 8.096 1.00 81.69 206 ALA A C 1
ATOM 1538 O O . ALA A 1 206 ? 13.388 12.930 7.014 1.00 81.69 206 ALA A O 1
ATOM 1539 N N . GLY A 1 207 ? 12.472 11.375 8.351 1.00 77.31 207 GLY A N 1
ATOM 1540 C CA . GLY A 1 207 ? 12.472 10.285 7.375 1.00 77.31 207 GLY A CA 1
ATOM 1541 C C . GLY A 1 207 ? 11.201 10.201 6.523 1.00 77.31 207 GLY A C 1
ATOM 1542 O O . GLY A 1 207 ? 11.150 9.403 5.587 1.00 77.31 207 GLY A O 1
ATOM 1543 N N . ALA A 1 208 ? 10.165 10.992 6.816 1.00 87.38 208 ALA A N 1
ATOM 1544 C CA . ALA A 1 208 ? 8.916 10.960 6.067 1.00 87.38 208 ALA A CA 1
ATOM 1545 C C . ALA A 1 208 ? 9.063 11.626 4.688 1.00 87.38 208 ALA A C 1
ATOM 1547 O O . ALA A 1 208 ? 9.476 12.780 4.572 1.00 87.38 208 ALA A O 1
ATOM 1548 N N . SER A 1 209 ? 8.637 10.938 3.624 1.00 89.94 209 SER A N 1
ATOM 1549 C CA . SER A 1 209 ? 8.472 11.580 2.314 1.00 89.94 209 SER A CA 1
ATOM 1550 C C . SER A 1 209 ? 7.368 12.647 2.366 1.00 89.94 209 SER A C 1
ATOM 1552 O O . SER A 1 209 ? 6.489 12.611 3.234 1.00 89.94 209 SER A O 1
ATOM 1554 N N . ALA A 1 210 ? 7.372 13.593 1.421 1.00 91.56 210 ALA A N 1
ATOM 1555 C CA . ALA A 1 210 ? 6.315 14.606 1.322 1.00 91.56 210 ALA A CA 1
ATOM 1556 C C . ALA A 1 210 ? 4.923 13.966 1.153 1.00 91.56 210 ALA A C 1
ATOM 1558 O O . ALA A 1 210 ? 3.967 14.358 1.825 1.00 91.56 210 ALA A O 1
ATOM 1559 N N . ASP A 1 211 ? 4.829 12.923 0.323 1.00 90.31 211 ASP A N 1
ATOM 1560 C CA . ASP A 1 211 ? 3.589 12.174 0.109 1.00 90.31 211 ASP A CA 1
ATOM 1561 C C . ASP A 1 211 ? 3.122 11.467 1.384 1.00 90.31 211 ASP A C 1
ATOM 1563 O O . ASP A 1 211 ? 1.950 11.567 1.753 1.00 90.31 211 ASP A O 1
ATOM 1567 N N . LEU A 1 212 ? 4.028 10.787 2.098 1.00 93.50 212 LEU A N 1
ATOM 1568 C CA . LEU A 1 212 ? 3.691 10.138 3.364 1.00 93.50 212 LEU A CA 1
ATOM 1569 C C . LEU A 1 212 ? 3.257 11.166 4.415 1.00 93.50 212 LEU A C 1
ATOM 1571 O O . LEU A 1 212 ? 2.239 10.966 5.072 1.00 93.50 212 LEU A O 1
ATOM 1575 N N . SER A 1 213 ? 3.958 12.295 4.519 1.00 94.94 213 SER A N 1
ATOM 1576 C CA . SER A 1 213 ? 3.607 13.384 5.439 1.00 94.94 213 SER A CA 1
ATOM 1577 C C . SER A 1 213 ? 2.204 13.929 5.159 1.00 94.94 213 SER A C 1
ATOM 1579 O O . SER A 1 213 ? 1.402 14.092 6.081 1.00 94.94 213 SER A O 1
ATOM 1581 N N . LYS A 1 214 ? 1.853 14.131 3.881 1.00 95.25 214 LYS A N 1
ATOM 1582 C CA . LYS A 1 214 ? 0.503 14.545 3.465 1.00 95.25 214 LYS A CA 1
ATOM 1583 C C . LYS A 1 214 ? -0.558 13.512 3.856 1.00 95.25 214 LYS A C 1
ATOM 1585 O O . LYS A 1 214 ? -1.633 13.879 4.339 1.00 95.25 214 LYS A O 1
ATOM 1590 N N . ARG A 1 215 ? -0.269 12.221 3.673 1.00 95.44 215 ARG A N 1
ATOM 1591 C CA . ARG A 1 215 ? -1.167 11.122 4.069 1.00 95.44 215 ARG A CA 1
ATOM 1592 C C . ARG A 1 215 ? -1.356 11.054 5.583 1.00 95.44 215 ARG A C 1
ATOM 1594 O O . ARG A 1 215 ? -2.491 10.923 6.035 1.00 95.44 215 ARG A O 1
ATOM 1601 N N . MET A 1 216 ? -0.277 11.192 6.354 1.00 96.94 216 MET A N 1
ATOM 1602 C CA . MET A 1 216 ? -0.317 11.242 7.818 1.00 96.94 216 MET A CA 1
ATOM 1603 C C . MET A 1 216 ? -1.165 12.422 8.303 1.00 96.94 216 MET A C 1
ATOM 1605 O O . MET A 1 216 ? -2.050 12.222 9.129 1.00 96.94 216 MET A O 1
ATOM 1609 N N . GLY A 1 217 ? -0.981 13.617 7.729 1.00 96.75 217 GLY A N 1
ATOM 1610 C CA . GLY A 1 217 ? -1.800 14.792 8.044 1.00 96.75 217 GLY A CA 1
ATOM 1611 C C . GLY A 1 217 ? -3.282 14.610 7.698 1.00 96.75 217 GLY A C 1
ATOM 1612 O O . GLY A 1 217 ? -4.153 14.954 8.491 1.00 96.75 217 GLY A O 1
ATOM 1613 N N . THR A 1 218 ? -3.589 13.999 6.551 1.00 97.25 218 THR A N 1
ATOM 1614 C CA . THR A 1 218 ? -4.979 13.706 6.149 1.00 97.25 218 THR A CA 1
ATOM 1615 C C . THR A 1 218 ? -5.661 12.744 7.128 1.00 97.25 218 THR A C 1
ATOM 1617 O O . THR A 1 218 ? -6.807 12.962 7.529 1.00 97.25 218 THR A O 1
ATOM 1620 N N . LEU A 1 219 ? -4.955 11.689 7.541 1.00 97.50 219 LEU A N 1
ATOM 1621 C CA . LEU A 1 219 ? -5.466 10.729 8.516 1.00 97.50 219 LEU A CA 1
ATOM 1622 C C . LEU A 1 219 ? -5.621 11.362 9.905 1.00 97.50 219 LEU A C 1
ATOM 1624 O O . LEU A 1 219 ? -6.649 11.162 10.543 1.00 97.50 219 LEU A O 1
ATOM 1628 N N . ALA A 1 220 ? -4.649 12.166 10.342 1.00 98.00 220 ALA A N 1
ATOM 1629 C CA . ALA A 1 220 ? -4.716 12.914 11.593 1.00 98.00 220 ALA A CA 1
ATOM 1630 C C . ALA A 1 220 ? -5.964 13.809 11.641 1.00 98.00 220 ALA A C 1
ATOM 1632 O O . ALA A 1 220 ? -6.757 13.693 12.569 1.00 98.00 220 ALA A O 1
ATOM 1633 N N . ASN A 1 221 ? -6.208 14.591 10.586 1.00 97.50 221 ASN A N 1
ATOM 1634 C CA . ASN A 1 221 ? -7.407 15.425 10.471 1.00 97.50 221 ASN A CA 1
ATOM 1635 C C . ASN A 1 221 ? -8.699 14.595 10.494 1.00 97.50 221 ASN A C 1
ATOM 1637 O O . ASN A 1 221 ? -9.699 15.013 11.070 1.00 97.50 221 ASN A O 1
ATOM 1641 N N . SER A 1 222 ? -8.693 13.409 9.878 1.00 97.56 222 SER A N 1
ATOM 1642 C CA . SER A 1 222 ? -9.855 12.510 9.888 1.00 97.56 222 SER A CA 1
ATOM 1643 C C . SER A 1 222 ? -10.157 11.992 11.298 1.00 97.56 222 SER A C 1
ATOM 1645 O O . SER A 1 222 ? -11.317 11.982 11.709 1.00 97.56 222 SER A O 1
ATOM 1647 N N . ILE A 1 223 ? -9.119 11.614 12.053 1.00 97.69 223 ILE A N 1
ATOM 1648 C CA . ILE A 1 223 ? -9.238 11.201 13.458 1.00 97.69 223 ILE A CA 1
ATOM 1649 C C . ILE A 1 223 ? -9.751 12.359 14.318 1.00 97.69 223 ILE A C 1
ATOM 1651 O O . ILE A 1 223 ? -10.670 12.154 15.113 1.00 97.69 223 ILE A O 1
ATOM 1655 N N . ASP A 1 224 ? -9.199 13.560 14.142 1.00 96.88 224 ASP A N 1
ATOM 1656 C CA . ASP A 1 224 ? -9.565 14.749 14.917 1.00 96.88 224 ASP A CA 1
ATOM 1657 C C . ASP A 1 224 ? -11.042 15.123 14.663 1.00 96.88 224 ASP A C 1
ATOM 1659 O O . ASP A 1 224 ? -11.822 15.276 15.606 1.00 96.88 224 ASP A O 1
ATOM 1663 N N . ASN A 1 225 ? -11.473 15.138 13.396 1.00 96.88 225 ASN A N 1
ATOM 1664 C CA . ASN A 1 225 ? -12.864 15.406 13.012 1.00 96.88 225 ASN A CA 1
ATOM 1665 C C . ASN A 1 225 ? -13.844 14.365 13.576 1.00 96.88 225 ASN A C 1
ATOM 1667 O O . ASN A 1 225 ? -14.896 14.722 14.112 1.00 96.88 225 ASN A O 1
ATOM 1671 N N . PHE A 1 226 ? -13.515 13.073 13.470 1.00 96.56 226 PHE A N 1
ATOM 1672 C CA . PHE A 1 226 ? -14.361 12.010 14.016 1.00 96.56 226 PHE A CA 1
ATOM 1673 C C . PHE A 1 226 ? -14.447 12.088 15.546 1.00 96.56 226 PHE A C 1
ATOM 1675 O O . PHE A 1 226 ? -15.529 11.929 16.115 1.00 96.56 226 PHE A O 1
ATOM 1682 N N . SER A 1 227 ? -13.323 12.360 16.214 1.00 95.50 227 SER A N 1
ATOM 1683 C CA . SER A 1 227 ? -13.253 12.488 17.673 1.00 95.50 227 SER A CA 1
ATOM 1684 C C . SER A 1 227 ? -14.125 13.643 18.165 1.00 95.50 227 SER A C 1
ATOM 1686 O O . SER A 1 227 ? -14.967 13.431 19.042 1.00 95.50 227 SER A O 1
ATOM 1688 N N . ALA A 1 228 ? -14.037 14.813 17.522 1.00 95.38 228 ALA A N 1
ATOM 1689 C CA . ALA A 1 228 ? -14.889 15.963 17.815 1.00 95.38 228 ALA A CA 1
ATOM 1690 C C . ALA A 1 228 ? -16.384 15.629 17.658 1.00 95.38 228 ALA A C 1
ATOM 1692 O O . ALA A 1 228 ? -17.178 15.886 18.564 1.00 95.38 228 ALA A O 1
ATOM 1693 N N . ALA A 1 229 ? -16.766 14.961 16.562 1.00 94.88 229 ALA A N 1
ATOM 1694 C CA . ALA A 1 229 ? -18.150 14.546 16.317 1.00 94.88 229 ALA A CA 1
ATOM 1695 C C . ALA A 1 229 ? -18.688 13.533 17.351 1.00 94.88 229 ALA A C 1
ATOM 1697 O O . ALA A 1 229 ? -19.899 13.417 17.538 1.00 94.88 229 ALA A O 1
ATOM 1698 N N . LYS A 1 230 ? -17.807 12.791 18.034 1.00 90.75 230 LYS A N 1
ATOM 1699 C CA . LYS A 1 230 ? -18.156 11.825 19.091 1.00 90.75 230 LYS A CA 1
ATOM 1700 C C . LYS A 1 230 ? -17.990 12.380 20.510 1.00 90.75 230 LYS A C 1
ATOM 1702 O O . LYS A 1 230 ? -18.094 11.612 21.469 1.00 90.75 230 LYS A O 1
ATOM 1707 N N . GLY A 1 231 ? -17.700 13.675 20.665 1.00 89.62 231 GLY A N 1
ATOM 1708 C CA . GLY A 1 231 ? -17.420 14.277 21.972 1.00 89.62 231 GLY A CA 1
ATOM 1709 C C . GLY A 1 231 ? -16.220 13.624 22.665 1.00 89.62 231 GLY A C 1
ATOM 1710 O O . GLY A 1 231 ? -16.246 13.375 23.871 1.00 89.62 231 GLY A O 1
ATOM 1711 N N . CYS A 1 232 ? -15.213 13.242 21.882 1.00 81.81 232 CYS A N 1
ATOM 1712 C CA . CYS A 1 232 ? -13.943 12.716 22.356 1.00 81.81 232 CYS A CA 1
ATOM 1713 C C . CYS A 1 232 ? -12.929 13.872 22.310 1.00 81.81 232 CYS A C 1
ATOM 1715 O O . CYS A 1 232 ? -12.648 14.336 21.205 1.00 81.81 232 CYS A O 1
ATOM 1717 N N . PRO A 1 233 ? -12.453 14.375 23.463 1.00 61.72 233 PRO A N 1
ATOM 1718 C CA . PRO A 1 233 ? -11.420 15.407 23.501 1.00 61.72 233 PRO A CA 1
ATOM 1719 C C . PRO A 1 233 ? -10.052 14.868 23.068 1.00 61.72 233 PRO A C 1
ATOM 1721 O O . PRO A 1 233 ? -9.821 13.639 23.204 1.00 61.72 233 PRO A O 1
#

Secondary structure (DSSP, 8-state):
----------------------------HHHHHHHHHHHHHHHHHHH--SHHHHHHHH-------TT-HHHHHHHHHHHHHHHHTS-SS-HHHHHHHHHHHHHHHHHHHHH--SSPPHHHHHHHHHHHHHHHHHHHHSPPTT--HHHHHHHHHHHHHHHHHSTTHHHHHHHHHHHHHHHHHHTT-S-HHHHHHHHHHHHHTT---TT--HHHHHHHHHHHHHHHHHHHHTT--

pLDDT: mean 87.18, std 15.98, range [40.69, 98.56]

Radius of gyration: 28.69 Å; chains: 1; bounding box: 90×35×103 Å